Protein AF-A0A916M912-F1 (afdb_monomer)

Foldseek 3Di:
DDDDDDPPPPPVVVVVVVVVVVCVVVVPDVNVVVVVVVVVVVVLVVDDDQDDLQEAEADQDPVVCVPVHDPPDFLLLVLLLLLLLLVLAFLAAEDPDFAQDFDADPVLVVLLVVLVVLCVVPPHAPCVVVPPDSAHHQLVVPDDPSSVVRVVSRVVNVVRRSLLSNLVSLLVSLRYEYEWAFAFDDAPDDAPDDDDPLQVQQFADAPEAPADATETHYTPGDHDPSNSVSHNHYAYPDFDADPVRHGFKDQQWYDYDPTIGGHSVNQLVLSLVVHGSHQWYDHAQAFIDRNPDTAGAHNNNIGGDRDDDDDPNHDSYHYHHSVCSSVCVDPSNSSHSHHYD

Solvent-accessible surface area (backbone atoms only — not comparable to full-atom values): 18715 Å² total; per-residue (Å²): 142,81,85,78,83,78,76,72,77,70,58,57,59,53,52,52,48,50,52,51,49,49,51,52,53,40,64,76,32,71,65,45,54,49,50,48,51,51,50,47,54,50,51,46,73,70,50,88,71,84,65,63,87,48,41,37,36,54,37,93,38,70,69,24,40,74,73,77,41,75,82,84,69,60,42,52,64,54,19,55,46,46,44,53,40,40,75,32,42,35,42,20,40,39,46,86,64,77,46,57,64,83,69,78,44,80,62,36,61,54,44,46,52,50,30,54,53,48,17,70,74,74,47,71,57,64,75,87,66,53,80,91,44,85,61,43,32,72,38,93,82,40,75,68,73,65,24,58,46,29,58,53,50,41,52,49,37,57,69,39,38,21,54,61,47,26,20,52,30,28,48,74,49,59,36,30,31,38,31,28,32,60,37,78,37,79,56,91,72,78,75,95,63,84,78,53,68,56,49,58,72,35,43,34,54,75,78,49,57,92,27,69,38,43,43,24,48,48,78,69,36,53,54,34,62,70,47,35,68,30,35,57,42,48,12,37,68,64,81,61,55,46,98,87,64,48,71,54,44,39,52,46,34,37,23,53,81,96,42,35,38,35,13,34,66,53,52,45,55,33,42,60,72,76,41,54,44,86,52,34,43,32,30,22,30,50,30,44,29,55,76,88,49,76,41,68,28,42,51,50,25,24,32,75,57,82,76,72,64,67,54,97,89,35,68,56,49,55,72,45,46,42,48,37,51,69,71,55,74,42,67,54,71,79,40,41,68,11,41,36,63

Structure (mmCIF, N/CA/C/O backbone):
data_AF-A0A916M912-F1
#
_entry.id   AF-A0A916M912-F1
#
loop_
_atom_site.group_PDB
_atom_site.id
_atom_site.type_symbol
_atom_site.label_atom_id
_atom_site.label_alt_id
_atom_site.label_comp_id
_atom_site.label_asym_id
_atom_site.label_entity_id
_atom_site.label_seq_id
_atom_site.pdbx_PDB_ins_code
_atom_site.Cartn_x
_atom_site.Cartn_y
_atom_site.Cartn_z
_atom_site.occupancy
_atom_site.B_iso_or_equiv
_atom_site.auth_seq_id
_atom_site.auth_comp_id
_atom_site.auth_asym_id
_atom_site.auth_atom_id
_atom_site.pdbx_PDB_model_num
ATOM 1 N N . MET A 1 1 ? 48.844 4.946 -71.763 1.00 42.75 1 MET A N 1
ATOM 2 C CA . MET A 1 1 ? 48.472 4.522 -70.396 1.00 42.75 1 MET A CA 1
ATOM 3 C C . MET A 1 1 ? 48.537 5.740 -69.474 1.00 42.75 1 MET A C 1
ATOM 5 O O . MET A 1 1 ? 49.621 6.159 -69.100 1.00 42.75 1 MET A O 1
ATOM 9 N N . LYS A 1 2 ? 47.397 6.385 -69.197 1.00 40.84 2 LYS A N 1
ATOM 10 C CA . LYS A 1 2 ? 47.259 7.461 -68.199 1.00 40.84 2 LYS A CA 1
ATOM 11 C C . LYS A 1 2 ? 46.018 7.125 -67.375 1.00 40.84 2 LYS A C 1
ATOM 13 O O . LYS A 1 2 ? 44.906 7.273 -67.868 1.00 40.84 2 LYS A O 1
ATOM 18 N N . MET A 1 3 ? 46.221 6.586 -66.173 1.00 44.47 3 MET A N 1
ATOM 19 C CA . MET A 1 3 ? 45.141 6.364 -65.211 1.00 44.47 3 MET A CA 1
ATOM 20 C C . MET A 1 3 ? 44.676 7.717 -64.667 1.00 44.47 3 MET A C 1
ATOM 22 O O . MET A 1 3 ? 45.482 8.479 -64.129 1.00 44.47 3 MET A O 1
ATOM 26 N N . GLY A 1 4 ? 43.386 8.014 -64.810 1.00 49.88 4 GLY A N 1
ATOM 27 C CA . GLY A 1 4 ? 42.745 9.130 -64.124 1.00 49.88 4 GLY A CA 1
ATOM 28 C C . GLY A 1 4 ? 42.677 8.845 -62.626 1.00 49.88 4 GLY A C 1
ATOM 29 O O . GLY A 1 4 ? 42.155 7.814 -62.213 1.00 49.88 4 GLY A O 1
ATOM 30 N N . LYS A 1 5 ? 43.216 9.754 -61.809 1.00 56.53 5 LYS A N 1
ATOM 31 C CA . LYS A 1 5 ? 43.001 9.741 -60.360 1.00 56.53 5 LYS A CA 1
ATOM 32 C C . LYS A 1 5 ? 41.556 10.161 -60.101 1.00 56.53 5 LYS A C 1
ATOM 34 O O . LYS A 1 5 ? 41.195 11.318 -60.295 1.00 56.53 5 LYS A O 1
ATOM 39 N N . THR A 1 6 ? 40.730 9.206 -59.703 1.00 54.94 6 THR A N 1
ATOM 40 C CA . THR A 1 6 ? 39.342 9.411 -59.292 1.00 54.94 6 THR A CA 1
ATOM 41 C C . THR A 1 6 ? 39.284 10.305 -58.051 1.00 54.94 6 THR A C 1
ATOM 43 O O . THR A 1 6 ? 39.704 9.910 -56.967 1.00 54.94 6 THR A O 1
ATOM 46 N N . ASN A 1 7 ? 38.716 11.505 -58.201 1.00 54.53 7 ASN A N 1
ATOM 47 C CA . ASN A 1 7 ? 38.398 12.470 -57.135 1.00 54.53 7 ASN A CA 1
ATOM 48 C C . ASN A 1 7 ? 37.236 12.018 -56.214 1.00 54.53 7 ASN A C 1
ATOM 50 O O . ASN A 1 7 ? 36.602 12.841 -55.560 1.00 54.53 7 ASN A O 1
ATOM 54 N N . PHE A 1 8 ? 36.959 10.715 -56.140 1.00 52.06 8 PHE A N 1
ATOM 55 C CA . PHE A 1 8 ? 35.773 10.141 -55.490 1.00 52.06 8 PHE A CA 1
ATOM 56 C C . PHE A 1 8 ? 35.777 10.281 -53.953 1.00 52.06 8 PHE A C 1
ATOM 58 O O . PHE A 1 8 ? 34.760 10.112 -53.303 1.00 52.06 8 PHE A O 1
ATOM 65 N N . LEU A 1 9 ? 36.919 10.625 -53.350 1.00 55.84 9 LEU A N 1
ATOM 66 C CA . LEU A 1 9 ? 37.105 10.613 -51.893 1.00 55.84 9 LEU A CA 1
ATOM 67 C C . LEU A 1 9 ? 36.962 11.980 -51.203 1.00 55.84 9 LEU A C 1
ATOM 69 O O . LEU A 1 9 ? 37.228 12.064 -50.010 1.00 55.84 9 LEU A O 1
ATOM 73 N N . LYS A 1 10 ? 36.575 13.063 -51.896 1.00 59.69 10 LYS A N 1
ATOM 74 C CA . LYS A 1 10 ? 36.535 14.408 -51.274 1.00 59.69 10 LYS A CA 1
ATOM 75 C C . LYS A 1 10 ? 35.143 14.970 -50.970 1.00 59.69 10 LYS A C 1
ATOM 77 O O . LYS A 1 10 ? 35.065 15.822 -50.092 1.00 59.69 10 LYS A O 1
ATOM 82 N N . ALA A 1 11 ? 34.082 14.504 -51.631 1.00 60.75 11 ALA A N 1
ATOM 83 C CA . ALA A 1 11 ? 32.715 15.003 -51.416 1.00 60.75 11 ALA A CA 1
ATOM 84 C C . ALA A 1 11 ? 31.850 14.039 -50.580 1.00 60.75 11 ALA A C 1
ATOM 86 O O . ALA A 1 11 ? 31.113 14.477 -49.699 1.00 60.75 11 ALA A O 1
ATOM 87 N N . ASP A 1 12 ? 32.008 12.730 -50.784 1.00 73.31 12 ASP A N 1
ATOM 88 C CA . ASP A 1 12 ? 31.129 11.715 -50.188 1.00 73.31 12 ASP A CA 1
ATOM 89 C C . ASP A 1 12 ? 31.322 11.569 -48.673 1.00 73.31 12 ASP A C 1
ATOM 91 O O . ASP A 1 12 ? 30.352 11.408 -47.935 1.00 73.31 12 ASP A O 1
ATOM 95 N N . TRP A 1 13 ? 32.559 11.703 -48.178 1.00 83.94 13 TRP A N 1
ATOM 96 C CA . TRP A 1 13 ? 32.834 11.666 -46.736 1.00 83.94 13 TRP A CA 1
ATOM 97 C C . TRP A 1 13 ? 32.231 12.871 -46.005 1.00 83.94 13 TRP A C 1
ATOM 99 O O . TRP A 1 13 ? 31.805 12.732 -44.865 1.00 83.94 13 TRP A O 1
ATOM 109 N N . PHE A 1 14 ? 32.162 14.039 -46.656 1.00 83.25 14 PHE A N 1
ATOM 110 C CA . PHE A 1 14 ? 31.567 15.245 -46.082 1.00 83.25 14 PHE A CA 1
ATOM 111 C C . PHE A 1 14 ? 30.048 15.107 -45.995 1.00 83.25 14 PHE A C 1
ATOM 113 O O . PHE A 1 14 ? 29.472 15.413 -44.958 1.00 83.25 14 PHE A O 1
ATOM 120 N N . ILE A 1 15 ? 29.402 14.571 -47.037 1.00 84.94 15 ILE A N 1
ATOM 121 C CA . ILE A 1 15 ? 27.966 14.256 -47.002 1.00 84.94 15 ILE A CA 1
ATOM 122 C C . ILE A 1 15 ? 27.688 13.204 -45.924 1.00 84.94 15 ILE A C 1
ATOM 124 O O . ILE A 1 15 ? 26.789 13.394 -45.110 1.00 84.94 15 ILE A O 1
ATOM 128 N N . GLY A 1 16 ? 28.491 12.137 -45.859 1.00 85.31 16 GLY A N 1
ATOM 129 C CA . GLY A 1 16 ? 28.374 11.122 -44.813 1.00 85.31 16 GLY A CA 1
ATOM 130 C C . GLY A 1 16 ? 28.547 11.708 -43.410 1.00 85.31 16 GLY A C 1
ATOM 131 O O . GLY A 1 16 ? 27.764 11.393 -42.516 1.00 85.31 16 GLY A O 1
ATOM 132 N N . LEU A 1 17 ? 29.512 12.613 -43.221 1.00 88.56 17 LEU A N 1
ATOM 133 C CA . LEU A 1 17 ? 29.759 13.304 -41.956 1.00 88.56 17 LEU A CA 1
ATOM 134 C C . LEU A 1 17 ? 28.605 14.246 -41.587 1.00 88.56 17 LEU A C 1
ATOM 136 O O . LEU A 1 17 ? 28.167 14.230 -40.445 1.00 88.56 17 LEU A O 1
ATOM 140 N N . VAL A 1 18 ? 28.068 15.010 -42.540 1.00 89.19 18 VAL A N 1
ATOM 141 C CA . VAL A 1 18 ? 26.915 15.902 -42.330 1.00 89.19 18 VAL A CA 1
ATOM 142 C C . VAL A 1 18 ? 25.657 15.107 -41.995 1.00 89.19 18 VAL A C 1
ATOM 144 O O . VAL A 1 18 ? 24.945 15.481 -41.068 1.00 89.19 18 VAL A O 1
ATOM 147 N N . VAL A 1 19 ? 25.389 13.996 -42.687 1.00 87.00 19 VAL A N 1
ATOM 148 C CA . VAL A 1 19 ? 24.266 13.103 -42.362 1.00 87.00 19 VAL A CA 1
ATOM 149 C C . VAL A 1 19 ? 24.465 12.484 -40.981 1.00 87.00 19 VAL A C 1
ATOM 151 O O . VAL A 1 19 ? 23.543 12.510 -40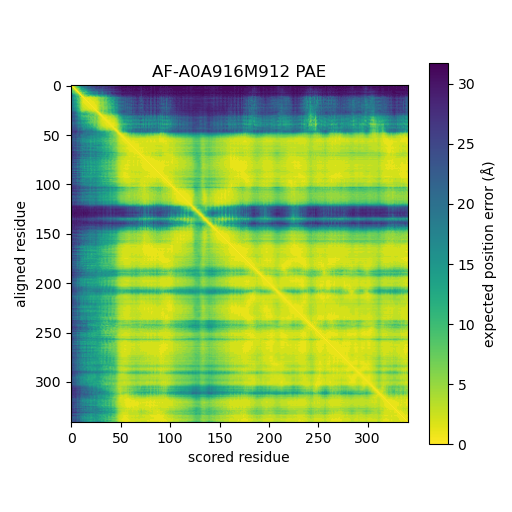.174 1.00 87.00 19 VAL A O 1
ATOM 154 N N . SER A 1 20 ? 25.673 12.013 -40.665 1.00 84.81 20 SER A N 1
ATOM 155 C CA . SER A 1 20 ? 25.984 11.429 -39.354 1.00 84.81 20 SER A CA 1
ATOM 156 C C . SER A 1 20 ? 25.831 12.453 -38.229 1.00 84.81 20 SER A C 1
ATOM 158 O O . SER A 1 20 ? 25.203 12.152 -37.222 1.00 84.81 20 SER A O 1
ATOM 160 N N . LEU A 1 21 ? 26.320 13.686 -38.412 1.00 84.38 21 LEU A N 1
ATOM 161 C CA . LEU A 1 21 ? 26.115 14.782 -37.462 1.00 84.38 21 LEU A CA 1
ATOM 162 C C . LEU A 1 21 ? 24.645 15.179 -37.357 1.00 84.38 21 LEU A C 1
ATOM 164 O O . LEU A 1 21 ? 24.183 15.454 -36.261 1.00 84.38 21 LEU A O 1
ATOM 168 N N . SER A 1 22 ? 23.901 15.190 -38.461 1.00 79.50 22 SER A N 1
ATOM 169 C CA . SER A 1 22 ? 22.475 15.534 -38.453 1.00 79.50 22 SER A CA 1
ATOM 170 C C . SER A 1 22 ? 21.658 14.483 -37.710 1.00 79.50 22 SER A C 1
ATOM 172 O O . SER A 1 22 ? 20.797 14.841 -36.917 1.00 79.50 22 SER A O 1
ATOM 174 N N . VAL A 1 23 ? 21.961 13.196 -37.903 1.00 80.69 23 VAL A N 1
ATOM 175 C CA . VAL A 1 23 ? 21.364 12.091 -37.138 1.00 80.69 23 VAL A CA 1
ATOM 176 C C . VAL A 1 23 ? 21.785 12.154 -35.672 1.00 80.69 23 VAL A C 1
ATOM 178 O O . VAL A 1 23 ? 20.949 11.946 -34.805 1.00 80.69 23 VAL A O 1
ATOM 181 N N . LEU A 1 24 ? 23.039 12.494 -35.369 1.00 79.00 24 LEU A N 1
ATOM 182 C CA . LEU A 1 24 ? 23.531 12.615 -33.994 1.00 79.00 24 LEU A CA 1
ATOM 183 C C . LEU A 1 24 ? 22.916 13.817 -33.257 1.00 79.00 24 LEU A C 1
ATOM 185 O O . LEU A 1 24 ? 22.570 13.710 -32.085 1.00 79.00 24 LEU A O 1
ATOM 189 N N . VAL A 1 25 ? 22.728 14.946 -33.942 1.00 75.69 25 VAL A N 1
ATOM 190 C CA . VAL A 1 25 ? 22.047 16.135 -33.405 1.00 75.69 25 VAL A CA 1
ATOM 191 C C . VAL A 1 25 ? 20.547 15.881 -33.266 1.00 75.69 25 VAL A C 1
ATOM 193 O O . VAL A 1 25 ? 19.974 16.201 -32.231 1.00 75.69 25 VAL A O 1
ATOM 196 N N . ALA A 1 26 ? 19.910 15.264 -34.264 1.00 70.06 26 ALA A N 1
ATOM 197 C CA . ALA A 1 26 ? 18.497 14.903 -34.193 1.00 70.06 26 ALA A CA 1
ATOM 198 C C . ALA A 1 26 ? 18.232 13.826 -33.132 1.00 70.06 26 ALA A C 1
ATOM 200 O O . ALA A 1 26 ? 17.194 13.868 -32.482 1.00 70.06 26 ALA A O 1
ATOM 201 N N . GLY A 1 27 ? 19.157 12.876 -32.956 1.00 63.47 27 GLY A N 1
ATOM 202 C CA . GLY A 1 27 ? 19.058 11.769 -32.001 1.00 63.47 27 GLY A CA 1
ATOM 203 C C . GLY A 1 27 ? 19.225 12.205 -30.554 1.00 63.47 27 GLY A C 1
ATOM 204 O O . GLY A 1 27 ? 18.656 11.582 -29.667 1.00 63.47 27 GLY A O 1
ATOM 205 N N . ASN A 1 28 ? 19.921 13.319 -30.327 1.00 62.75 28 ASN A N 1
ATOM 206 C CA . ASN A 1 28 ? 19.964 13.998 -29.032 1.00 62.75 28 ASN A CA 1
ATOM 207 C C . ASN A 1 28 ? 18.833 15.032 -28.853 1.00 62.75 28 ASN A C 1
ATOM 209 O O . ASN A 1 28 ? 18.830 15.754 -27.860 1.00 62.75 28 ASN A O 1
ATOM 213 N N . GLY A 1 29 ? 17.906 15.149 -29.810 1.00 66.62 29 GLY A N 1
ATOM 214 C CA . GLY A 1 29 ? 16.813 16.119 -29.783 1.00 66.62 29 GLY A CA 1
ATOM 215 C C . GLY A 1 29 ? 15.436 15.484 -29.581 1.00 66.62 29 GLY A C 1
ATOM 216 O O . GLY A 1 29 ? 15.213 14.304 -29.856 1.00 66.62 29 GLY A O 1
ATOM 217 N N . ASP A 1 30 ? 14.466 16.308 -29.184 1.00 68.81 30 ASP A N 1
ATOM 218 C CA . ASP A 1 30 ? 13.096 15.875 -28.868 1.00 68.81 30 ASP A CA 1
ATOM 219 C C . ASP A 1 30 ? 12.346 15.238 -30.050 1.00 68.81 30 ASP A C 1
ATOM 221 O O . ASP A 1 30 ? 11.360 14.529 -29.850 1.00 68.81 30 ASP A O 1
ATOM 225 N N . LEU A 1 31 ? 12.781 15.484 -31.293 1.00 69.88 31 LEU A N 1
ATOM 226 C CA . LEU A 1 31 ? 12.116 14.979 -32.498 1.00 69.88 31 LEU A CA 1
ATOM 227 C C . LEU A 1 31 ? 12.217 13.458 -32.628 1.00 69.88 31 LEU A C 1
ATOM 229 O O . LEU A 1 31 ? 11.199 12.812 -32.879 1.00 69.88 31 LEU A O 1
ATOM 233 N N . LEU A 1 32 ? 13.411 12.880 -32.452 1.00 71.81 32 LEU A N 1
ATOM 234 C CA . LEU A 1 32 ? 13.585 11.427 -32.538 1.00 71.81 32 LEU A CA 1
ATOM 235 C C . LEU A 1 32 ? 12.918 10.726 -31.357 1.00 71.81 32 LEU A C 1
ATOM 237 O O . LEU A 1 32 ? 12.182 9.770 -31.579 1.00 71.81 32 LEU A O 1
ATOM 241 N N . GLN A 1 33 ? 13.048 11.273 -30.146 1.00 70.19 33 GLN A N 1
ATOM 242 C CA . GLN A 1 33 ? 12.323 10.766 -28.979 1.00 70.19 33 GLN A CA 1
ATOM 243 C C . GLN A 1 33 ? 10.798 10.850 -29.162 1.00 70.19 33 GLN A C 1
ATOM 245 O O . GLN A 1 33 ? 10.071 9.950 -28.765 1.00 70.19 33 GLN A O 1
ATOM 250 N N . SER A 1 34 ? 10.279 11.908 -29.793 1.00 73.75 34 SER A N 1
ATOM 251 C CA . SER A 1 34 ? 8.845 12.043 -30.094 1.00 73.75 34 SER A CA 1
ATOM 252 C C . SER A 1 34 ? 8.365 11.015 -31.119 1.00 73.75 34 SER A C 1
ATOM 254 O O . SER A 1 34 ? 7.282 10.446 -30.967 1.00 73.75 34 SER A O 1
ATOM 256 N N . LEU A 1 35 ? 9.169 10.738 -32.150 1.00 78.06 35 LEU A N 1
ATOM 257 C CA . LEU A 1 35 ? 8.880 9.677 -33.116 1.00 78.06 35 LEU A CA 1
ATOM 258 C C . LEU A 1 35 ? 8.944 8.290 -32.470 1.00 78.06 35 LEU A C 1
ATOM 260 O O . LEU A 1 35 ? 8.077 7.469 -32.751 1.00 78.06 35 LEU A O 1
ATOM 264 N N . GLU A 1 36 ? 9.911 8.049 -31.585 1.00 78.38 36 GLU A N 1
ATOM 265 C CA . GLU A 1 36 ? 10.022 6.818 -30.800 1.00 78.38 36 GLU A CA 1
ATOM 266 C C . GLU A 1 36 ? 8.819 6.634 -29.873 1.00 78.38 36 GLU A C 1
ATOM 268 O O . GLU A 1 36 ? 8.192 5.582 -29.921 1.00 78.38 36 GLU A O 1
ATOM 273 N N . ARG A 1 37 ? 8.411 7.666 -29.119 1.00 78.38 37 ARG A N 1
ATOM 274 C CA . ARG A 1 37 ? 7.193 7.631 -28.288 1.00 78.38 37 ARG A CA 1
ATOM 275 C C . ARG A 1 37 ? 5.953 7.318 -29.120 1.00 78.38 37 ARG A C 1
ATOM 277 O O . ARG A 1 37 ? 5.175 6.449 -28.750 1.00 78.38 37 ARG A O 1
ATOM 284 N N . LYS A 1 38 ? 5.791 7.951 -30.288 1.00 77.69 38 LYS A N 1
ATOM 285 C CA . LYS A 1 38 ? 4.685 7.629 -31.208 1.00 77.69 38 LYS A CA 1
ATOM 286 C C . LYS A 1 38 ? 4.760 6.199 -31.732 1.00 77.69 38 LYS A C 1
ATOM 288 O O . LYS A 1 38 ? 3.729 5.544 -31.832 1.00 77.69 38 LYS A O 1
ATOM 293 N N . ALA A 1 39 ? 5.947 5.718 -32.091 1.00 76.25 39 ALA A N 1
ATOM 294 C CA . ALA A 1 39 ? 6.142 4.349 -32.552 1.00 76.25 39 ALA A CA 1
ATOM 295 C C . ALA A 1 39 ? 5.867 3.333 -31.432 1.00 76.25 39 ALA A C 1
ATOM 297 O O . ALA A 1 39 ? 5.253 2.303 -31.698 1.00 76.25 39 ALA A O 1
ATOM 298 N N . TYR A 1 40 ? 6.254 3.645 -30.194 1.00 74.62 40 TYR A N 1
ATOM 299 C CA . TYR A 1 40 ? 5.935 2.874 -28.998 1.00 74.62 40 TYR A CA 1
ATOM 300 C C . TYR A 1 40 ? 4.427 2.840 -28.755 1.00 74.62 40 TYR A C 1
ATOM 302 O O . TYR A 1 40 ? 3.864 1.757 -28.665 1.00 74.62 40 TYR A O 1
ATOM 310 N N . ASP A 1 41 ? 3.754 3.993 -28.745 1.00 73.75 41 ASP A N 1
ATOM 311 C CA . ASP A 1 41 ? 2.306 4.085 -28.528 1.00 73.75 41 ASP A CA 1
ATOM 312 C C . ASP A 1 41 ? 1.532 3.328 -29.625 1.00 73.75 41 ASP A C 1
ATOM 314 O O . ASP A 1 41 ? 0.592 2.588 -29.335 1.00 73.75 41 ASP A O 1
ATOM 318 N N . LEU A 1 42 ? 1.973 3.434 -30.885 1.00 76.12 42 LEU A N 1
ATOM 319 C CA . LEU A 1 42 ? 1.442 2.645 -31.998 1.00 76.12 42 LEU A CA 1
ATOM 320 C C . LEU A 1 42 ? 1.711 1.146 -31.816 1.00 76.12 42 LEU A C 1
ATOM 322 O O . LEU A 1 42 ? 0.813 0.337 -32.025 1.00 76.12 42 LEU A O 1
ATOM 326 N N . GLY A 1 43 ? 2.927 0.760 -31.429 1.00 72.62 43 GLY A N 1
ATOM 327 C CA . GLY A 1 43 ? 3.319 -0.635 -31.228 1.00 72.62 43 GLY A CA 1
ATOM 328 C C . GLY A 1 43 ? 2.590 -1.297 -30.058 1.00 72.62 43 GLY A C 1
ATOM 329 O O . GLY A 1 43 ? 2.113 -2.425 -30.186 1.00 72.62 43 GLY A O 1
ATOM 330 N N . VAL A 1 44 ? 2.439 -0.587 -28.941 1.00 71.25 44 VAL A N 1
ATOM 331 C CA . VAL A 1 44 ? 1.642 -1.020 -27.789 1.00 71.25 44 VAL A CA 1
ATOM 332 C C . VAL A 1 44 ? 0.170 -1.089 -28.169 1.00 71.25 44 VAL A C 1
ATOM 334 O O . VAL A 1 44 ? -0.454 -2.111 -27.910 1.00 71.25 44 VAL A O 1
ATOM 337 N N . GLY A 1 45 ? -0.364 -0.081 -28.865 1.00 61.00 45 GLY A N 1
ATOM 338 C CA . GLY A 1 45 ? -1.743 -0.095 -29.359 1.00 61.00 45 GLY A CA 1
ATOM 339 C C . GLY A 1 45 ? -2.032 -1.208 -30.376 1.00 61.00 45 GLY A C 1
ATOM 340 O O . GLY A 1 45 ? -3.169 -1.657 -30.485 1.00 61.00 45 GLY A O 1
ATOM 341 N N . MET A 1 46 ? -1.012 -1.681 -31.101 1.00 63.00 46 MET A N 1
ATOM 342 C CA . MET A 1 46 ? -1.095 -2.832 -32.011 1.00 63.00 46 MET A CA 1
ATOM 343 C C . MET A 1 46 ? -0.867 -4.181 -31.317 1.00 63.00 46 MET A C 1
ATOM 345 O O . MET A 1 46 ? -1.125 -5.229 -31.911 1.00 63.00 46 MET A O 1
ATOM 349 N N . THR A 1 47 ? -0.380 -4.182 -30.077 1.00 63.59 47 THR A N 1
ATOM 350 C CA . THR A 1 47 ? -0.172 -5.402 -29.301 1.00 63.59 47 THR A CA 1
ATOM 351 C C . THR A 1 47 ? -1.431 -5.687 -28.494 1.00 63.59 47 THR A C 1
ATOM 353 O O . THR A 1 47 ? -1.862 -4.861 -27.702 1.00 63.59 47 THR A O 1
ATOM 356 N N . ASP A 1 48 ? -2.004 -6.881 -28.635 1.00 66.00 48 ASP A N 1
ATOM 357 C CA . ASP A 1 48 ? -3.125 -7.303 -27.796 1.00 66.00 48 ASP A CA 1
ATOM 358 C C . ASP A 1 48 ? -2.618 -8.244 -26.696 1.00 66.00 48 ASP A C 1
ATOM 360 O O . ASP A 1 48 ? -2.324 -9.416 -26.943 1.00 66.00 48 ASP A O 1
ATOM 364 N N . ARG A 1 49 ? -2.459 -7.732 -25.469 1.00 74.50 49 ARG A N 1
ATOM 365 C CA . ARG A 1 49 ? -2.227 -8.581 -24.290 1.00 74.50 49 ARG A CA 1
ATOM 366 C C . ARG A 1 49 ? -3.519 -8.712 -23.512 1.00 74.50 49 ARG A C 1
ATOM 368 O O . ARG A 1 49 ? -4.158 -7.718 -23.181 1.00 74.50 49 ARG A O 1
ATOM 375 N N . MET A 1 50 ? -3.875 -9.948 -23.182 1.00 79.31 50 MET A N 1
ATOM 376 C CA . MET A 1 50 ? -5.023 -10.199 -22.327 1.00 79.31 50 MET A CA 1
ATOM 377 C C . MET A 1 50 ? -4.703 -9.722 -20.900 1.00 79.31 50 MET A C 1
ATOM 379 O O . MET A 1 50 ? -3.716 -10.195 -20.327 1.00 79.31 50 MET A O 1
ATOM 383 N N . PRO A 1 51 ? -5.489 -8.789 -20.333 1.00 86.56 51 PRO A N 1
ATOM 384 C CA . PRO A 1 51 ? -5.310 -8.367 -18.951 1.00 86.56 51 PRO A CA 1
ATOM 385 C C . PRO A 1 51 ? -5.529 -9.553 -18.008 1.00 86.56 51 PRO A C 1
ATOM 387 O O . PRO A 1 51 ? -6.334 -10.446 -18.275 1.00 86.56 51 PRO A O 1
ATOM 390 N N . SER A 1 52 ? -4.778 -9.571 -16.908 1.00 88.31 52 SER A N 1
ATOM 391 C CA . SER A 1 52 ? -4.883 -10.623 -15.897 1.00 88.31 52 SER A CA 1
ATOM 392 C C . SER A 1 52 ? -6.236 -10.554 -15.189 1.00 88.31 52 SER A C 1
ATOM 394 O O . SER A 1 52 ? -6.613 -9.508 -14.664 1.00 88.31 52 SER A O 1
ATOM 396 N N . ASP A 1 53 ? -6.926 -11.687 -15.090 1.00 91.19 53 ASP A N 1
ATOM 397 C CA . ASP A 1 53 ? -8.170 -11.835 -14.326 1.00 91.19 53 ASP A CA 1
ATOM 398 C C . ASP A 1 53 ? -7.950 -11.797 -12.802 1.00 91.19 53 ASP A C 1
ATOM 400 O O . ASP A 1 53 ? -8.906 -11.664 -12.031 1.00 91.19 53 ASP A O 1
ATOM 404 N N . LYS A 1 54 ? -6.685 -11.858 -12.366 1.00 94.75 54 LYS A N 1
ATOM 405 C CA . LYS A 1 54 ? -6.257 -11.802 -10.962 1.00 94.75 54 LYS A CA 1
ATOM 406 C C . LYS A 1 54 ? -6.164 -10.390 -10.393 1.00 94.75 54 LYS A C 1
ATOM 408 O O . LYS A 1 54 ? -5.803 -10.259 -9.229 1.00 94.75 54 LYS A O 1
ATOM 413 N N . VAL A 1 55 ? -6.436 -9.351 -11.178 1.00 96.38 55 VAL A N 1
ATOM 414 C CA . VAL A 1 55 ? -6.413 -7.957 -10.712 1.00 96.38 55 VAL A CA 1
ATOM 415 C C . VAL A 1 55 ? -7.839 -7.420 -10.653 1.00 96.38 55 VAL A C 1
ATOM 417 O O . VAL A 1 55 ? -8.621 -7.600 -11.588 1.00 96.38 55 VAL A O 1
ATOM 420 N N . ALA A 1 56 ? -8.178 -6.772 -9.545 1.00 97.19 56 ALA A N 1
ATOM 421 C CA . ALA A 1 56 ? -9.409 -6.012 -9.380 1.00 97.19 56 ALA A CA 1
ATOM 422 C C . ALA A 1 56 ? -9.082 -4.638 -8.791 1.00 97.19 56 ALA A C 1
ATOM 424 O O . ALA A 1 56 ? -8.163 -4.513 -7.987 1.00 97.19 56 ALA A O 1
ATOM 425 N N . VAL A 1 57 ? -9.841 -3.626 -9.190 1.00 97.62 57 VAL A N 1
ATOM 426 C CA . VAL A 1 57 ? -9.686 -2.244 -8.737 1.00 97.62 57 VAL A CA 1
ATOM 427 C C . VAL A 1 57 ? -10.959 -1.820 -8.025 1.00 97.62 57 VAL A C 1
ATOM 429 O O . VAL A 1 57 ? -12.061 -2.001 -8.549 1.00 97.62 57 VAL A O 1
ATOM 432 N N . ILE A 1 58 ? -10.810 -1.235 -6.844 1.00 98.19 58 ILE A N 1
ATOM 433 C CA . ILE A 1 58 ? -11.897 -0.605 -6.109 1.00 98.19 58 ILE A CA 1
ATOM 434 C C . ILE A 1 58 ? -11.720 0.905 -6.220 1.00 98.19 58 ILE A C 1
ATOM 436 O O . ILE A 1 58 ? -10.868 1.517 -5.581 1.00 98.19 58 ILE A O 1
ATOM 440 N N . ALA A 1 59 ? -12.539 1.524 -7.063 1.00 97.38 59 ALA A N 1
ATOM 441 C CA . ALA A 1 59 ? -12.399 2.932 -7.385 1.00 97.38 59 ALA A CA 1
ATOM 442 C C . ALA A 1 59 ? -12.998 3.830 -6.294 1.00 97.38 59 ALA A C 1
ATOM 444 O O . ALA A 1 59 ? -14.158 3.677 -5.899 1.00 97.38 59 ALA A O 1
ATOM 445 N N . ILE A 1 60 ? -12.236 4.848 -5.888 1.00 97.25 60 ILE A N 1
ATOM 446 C CA . ILE A 1 60 ? -12.778 6.043 -5.230 1.00 97.25 60 ILE A CA 1
ATOM 447 C C . ILE A 1 60 ? -13.396 6.909 -6.332 1.00 97.25 60 ILE A C 1
ATOM 449 O O . ILE A 1 60 ? -12.762 7.799 -6.895 1.00 97.25 60 ILE A O 1
ATOM 453 N N . ASP A 1 61 ? -14.627 6.574 -6.697 1.00 96.50 61 ASP A N 1
ATOM 454 C CA . ASP A 1 61 ? -15.350 7.190 -7.801 1.00 96.50 61 ASP A CA 1
ATOM 455 C C . ASP A 1 61 ? -16.372 8.233 -7.328 1.00 96.50 61 ASP A C 1
ATOM 457 O O . ASP A 1 61 ? -16.615 8.438 -6.133 1.00 96.50 61 ASP A O 1
ATOM 461 N N . LYS A 1 62 ? -17.002 8.906 -8.297 1.00 97.31 62 LYS A N 1
ATOM 462 C CA . LYS A 1 62 ? -18.044 9.899 -8.024 1.00 97.31 62 LYS A CA 1
ATOM 463 C C . LYS A 1 62 ? -19.192 9.309 -7.202 1.00 97.31 62 LYS A C 1
ATOM 465 O O . LYS A 1 62 ? -19.643 9.948 -6.260 1.00 97.31 62 LYS A O 1
ATOM 470 N N . GLN A 1 63 ? -19.631 8.094 -7.525 1.00 97.25 63 GLN A N 1
ATOM 471 C CA . GLN A 1 63 ? -20.691 7.412 -6.787 1.00 97.25 63 GLN A CA 1
ATOM 472 C C . GLN A 1 63 ? -20.318 7.230 -5.312 1.00 97.25 63 GLN A C 1
ATOM 474 O O . GLN A 1 63 ? -21.143 7.479 -4.434 1.00 97.25 63 GLN A O 1
ATOM 479 N N . SER A 1 64 ? -19.078 6.842 -5.026 1.00 98.00 64 SER A N 1
ATOM 480 C CA . SER A 1 64 ? -18.615 6.669 -3.655 1.00 98.00 64 SER A CA 1
ATOM 481 C C . SER A 1 64 ? -18.551 7.988 -2.901 1.00 98.00 64 SER A C 1
ATOM 483 O O . SER A 1 64 ? -19.007 8.057 -1.763 1.00 98.00 64 SER A O 1
ATOM 485 N N . ILE A 1 65 ? -18.050 9.048 -3.537 1.00 98.00 65 ILE A N 1
ATOM 486 C CA . ILE A 1 65 ? -18.012 10.389 -2.939 1.00 98.00 65 ILE A CA 1
ATOM 487 C C . ILE A 1 65 ? -19.431 10.906 -2.664 1.00 98.00 65 ILE A C 1
ATOM 489 O O . ILE A 1 65 ? -19.690 11.423 -1.579 1.00 98.00 65 ILE A O 1
ATOM 493 N N . ASP A 1 66 ? -20.358 10.727 -3.606 1.00 97.88 66 ASP A N 1
ATOM 494 C CA . ASP A 1 66 ? -21.734 11.216 -3.485 1.00 97.88 66 ASP A CA 1
ATOM 495 C C . ASP A 1 66 ? -22.513 10.482 -2.368 1.00 97.88 66 ASP A C 1
ATOM 497 O O . ASP A 1 66 ? -23.348 11.097 -1.707 1.00 97.88 66 ASP A O 1
ATOM 501 N N . ASN A 1 67 ? -22.230 9.194 -2.116 1.00 98.00 67 ASN A N 1
ATOM 502 C CA . ASN A 1 67 ? -22.955 8.387 -1.119 1.00 98.00 67 ASN A CA 1
ATOM 503 C C . ASN A 1 67 ? -22.273 8.290 0.260 1.00 98.00 67 ASN A C 1
ATOM 505 O O . ASN A 1 67 ? -22.960 8.114 1.265 1.00 98.00 67 ASN A O 1
ATOM 509 N N . ILE A 1 68 ? -20.939 8.355 0.333 1.00 97.38 68 ILE A N 1
ATOM 510 C CA . ILE A 1 68 ? -20.180 8.257 1.597 1.00 97.38 68 ILE A CA 1
ATOM 511 C C . ILE A 1 68 ? -19.881 9.648 2.158 1.00 97.38 68 ILE A C 1
ATOM 513 O O . ILE A 1 68 ? -19.866 9.842 3.372 1.00 97.38 68 ILE A O 1
ATOM 517 N N . GLY A 1 69 ? -19.646 10.616 1.273 1.00 96.50 69 GLY A N 1
ATOM 518 C CA . GLY A 1 69 ? -19.262 11.974 1.616 1.00 96.50 69 GLY A CA 1
ATOM 519 C C . GLY A 1 69 ? -17.869 12.342 1.111 1.00 96.50 69 GLY A C 1
ATOM 520 O O . GLY A 1 69 ? -17.223 11.628 0.338 1.00 96.50 69 GLY A O 1
ATOM 521 N N . ARG A 1 70 ? -17.397 13.508 1.556 1.00 95.31 70 ARG A N 1
ATOM 522 C CA . ARG A 1 70 ? -16.163 14.123 1.063 1.00 95.31 70 ARG A CA 1
ATOM 523 C C . ARG A 1 70 ? -14.925 13.304 1.439 1.00 95.31 70 ARG A C 1
ATOM 525 O O . ARG A 1 70 ? -14.721 12.970 2.600 1.00 95.31 70 ARG A O 1
ATOM 532 N N . TRP A 1 71 ? -14.077 13.050 0.446 1.00 94.31 71 TRP A N 1
ATOM 533 C CA . TRP A 1 71 ? -12.740 12.483 0.625 1.00 94.31 71 TRP A CA 1
ATOM 534 C C . TRP A 1 71 ? -11.775 13.513 1.264 1.00 94.31 71 TRP A C 1
ATOM 536 O O . TRP A 1 71 ? -11.864 14.696 0.913 1.00 94.31 71 TRP A O 1
ATOM 546 N N . PRO A 1 72 ? -10.831 13.118 2.145 1.00 94.56 72 PRO A N 1
ATOM 547 C CA . PRO A 1 72 ? -10.552 11.759 2.618 1.00 94.56 72 PRO A CA 1
ATOM 548 C C . PRO A 1 72 ? -11.551 11.255 3.662 1.00 94.56 72 PRO A C 1
ATOM 550 O O . PRO A 1 72 ? -11.953 11.987 4.562 1.00 94.56 72 PRO A O 1
ATOM 553 N N . TRP A 1 73 ? -11.937 9.983 3.546 1.00 95.31 73 TRP A N 1
ATOM 554 C CA . TRP A 1 73 ? -12.834 9.334 4.504 1.00 95.31 73 TRP A CA 1
ATOM 555 C C . TRP A 1 73 ? -12.115 8.921 5.794 1.00 95.31 73 TRP A C 1
ATOM 557 O O . TRP A 1 73 ? -10.883 8.888 5.870 1.00 95.31 73 TRP A O 1
ATOM 567 N N . SER A 1 74 ? -12.902 8.562 6.812 1.00 95.38 74 SER A N 1
ATOM 568 C CA . SER A 1 74 ? -12.370 8.023 8.063 1.00 95.38 74 SER A CA 1
ATOM 569 C C . SER A 1 74 ? -11.596 6.713 7.847 1.00 95.38 74 SER A C 1
ATOM 571 O O . SER A 1 74 ? -11.948 5.906 6.983 1.00 95.38 74 SER A O 1
ATOM 573 N N . ARG A 1 75 ? -10.569 6.470 8.668 1.00 96.06 75 ARG A N 1
ATOM 574 C CA . ARG A 1 75 ? -9.818 5.208 8.708 1.00 96.06 75 ARG A CA 1
ATOM 575 C C . ARG A 1 75 ? -10.700 4.023 9.104 1.00 96.06 75 ARG A C 1
ATOM 577 O O . ARG A 1 75 ? -10.424 2.916 8.662 1.00 96.06 75 ARG A O 1
ATOM 584 N N . GLU A 1 76 ? -11.807 4.256 9.813 1.00 95.00 76 GLU A N 1
ATOM 585 C CA . GLU A 1 76 ? -12.835 3.235 10.074 1.00 95.00 76 GLU A CA 1
ATOM 586 C C . GLU A 1 76 ? -13.421 2.684 8.764 1.00 95.00 76 GLU A C 1
ATOM 588 O O . GLU A 1 76 ? -13.535 1.476 8.583 1.00 95.00 76 GLU A O 1
ATOM 593 N N . ILE A 1 77 ? -13.728 3.566 7.803 1.00 96.75 77 ILE A N 1
ATOM 594 C CA . ILE A 1 77 ? -14.281 3.171 6.497 1.00 96.75 77 ILE A CA 1
ATOM 595 C C . ILE A 1 77 ? -13.258 2.342 5.707 1.00 96.75 77 ILE A C 1
ATOM 597 O O . ILE A 1 77 ? -13.624 1.397 5.007 1.00 96.75 77 ILE A O 1
ATOM 601 N N . GLN A 1 78 ? -11.970 2.672 5.831 1.00 97.62 78 GLN A N 1
ATOM 602 C CA . GLN A 1 78 ? -10.885 1.900 5.220 1.00 97.62 78 GLN A CA 1
ATOM 603 C C . GLN A 1 78 ? -10.718 0.536 5.909 1.00 97.62 78 GLN A C 1
ATOM 605 O O . GLN A 1 78 ? -10.544 -0.470 5.226 1.00 97.62 78 GLN A O 1
ATOM 610 N N . ALA A 1 79 ? -10.836 0.484 7.239 1.00 97.81 79 ALA A N 1
ATOM 611 C CA . ALA A 1 79 ? -10.731 -0.745 8.021 1.00 97.81 79 ALA A CA 1
ATOM 612 C C . ALA A 1 79 ? -11.853 -1.727 7.661 1.00 97.81 79 ALA A C 1
ATOM 614 O O . ALA A 1 79 ? -11.582 -2.893 7.385 1.00 97.81 79 ALA A O 1
ATOM 615 N N . GLU A 1 80 ? -13.090 -1.233 7.557 1.00 97.56 80 GLU A N 1
ATOM 616 C CA . GLU A 1 80 ? -14.253 -2.015 7.128 1.00 97.56 80 GLU A CA 1
ATOM 617 C C . GLU A 1 80 ? -14.033 -2.649 5.742 1.00 97.56 80 GLU A C 1
ATOM 619 O O . GLU A 1 80 ? -14.372 -3.813 5.518 1.00 97.56 80 GLU A O 1
ATOM 624 N N . MET A 1 81 ? -13.440 -1.900 4.805 1.00 98.19 81 MET A N 1
ATOM 625 C CA . MET A 1 81 ? -13.113 -2.418 3.474 1.00 98.19 81 MET A CA 1
ATOM 626 C C . MET A 1 81 ? -12.067 -3.534 3.547 1.00 98.19 81 MET A C 1
ATOM 628 O O . MET A 1 81 ? -12.259 -4.599 2.963 1.00 98.19 81 MET A O 1
ATOM 632 N N . VAL A 1 82 ? -10.979 -3.315 4.289 1.00 98.56 82 VAL A N 1
ATOM 633 C CA . VAL A 1 82 ? -9.909 -4.309 4.463 1.00 98.56 82 VAL A CA 1
ATOM 634 C C . VAL A 1 82 ? -10.460 -5.603 5.045 1.00 98.56 82 VAL A C 1
ATOM 636 O O . VAL A 1 82 ? -10.159 -6.676 4.532 1.00 98.56 82 VAL A O 1
ATOM 639 N N . GLU A 1 83 ? -11.302 -5.519 6.072 1.00 98.44 83 GLU A N 1
ATOM 640 C CA . GLU A 1 83 ? -11.910 -6.689 6.708 1.00 98.44 83 GLU A CA 1
ATOM 641 C C . GLU A 1 83 ? -12.796 -7.473 5.751 1.00 98.44 83 GLU A C 1
ATOM 643 O O . GLU A 1 83 ? -12.719 -8.700 5.700 1.00 98.44 83 GLU A O 1
ATOM 648 N N . LYS A 1 84 ? -13.605 -6.775 4.950 1.00 98.12 84 LYS A N 1
ATOM 649 C CA . LYS A 1 84 ? -14.453 -7.402 3.931 1.00 98.12 84 LYS A CA 1
ATOM 650 C C . LYS A 1 84 ? -13.623 -8.125 2.876 1.00 98.12 84 LYS A C 1
ATOM 652 O O . LYS A 1 84 ? -13.927 -9.268 2.538 1.00 98.12 84 LYS A O 1
ATOM 657 N N . LEU A 1 85 ? -12.548 -7.505 2.397 1.00 98.44 85 LEU A N 1
ATOM 658 C CA . LEU A 1 85 ? -11.641 -8.111 1.418 1.00 98.44 85 LEU A CA 1
ATOM 659 C C . LEU A 1 85 ? -10.834 -9.274 2.009 1.00 98.44 85 LEU A C 1
ATOM 661 O O . LEU A 1 85 ? -10.637 -10.293 1.343 1.00 98.44 85 LEU A O 1
ATOM 665 N N . ALA A 1 86 ? -10.413 -9.166 3.267 1.00 98.12 86 ALA A N 1
ATOM 666 C CA . ALA A 1 86 ? -9.744 -10.242 3.988 1.00 98.12 86 ALA A CA 1
ATOM 667 C C . ALA A 1 86 ? -10.687 -11.438 4.198 1.00 98.12 86 ALA A C 1
ATOM 669 O O . ALA A 1 86 ? -10.318 -12.574 3.896 1.00 98.12 86 ALA A O 1
ATOM 670 N N . ALA A 1 87 ? -11.935 -11.193 4.611 1.00 98.00 87 ALA A N 1
ATOM 671 C CA . ALA A 1 87 ? -12.972 -12.220 4.736 1.00 98.00 87 ALA A CA 1
ATOM 672 C C . ALA A 1 87 ? -13.288 -12.890 3.386 1.00 98.00 87 ALA A C 1
ATOM 674 O O . ALA A 1 87 ? -13.497 -14.104 3.319 1.00 98.00 87 ALA A O 1
ATOM 675 N N . ALA A 1 88 ? -13.243 -12.119 2.295 1.00 97.81 88 ALA A N 1
ATOM 676 C CA . ALA A 1 88 ? -13.366 -12.612 0.925 1.00 97.81 88 ALA A CA 1
ATOM 677 C C . ALA A 1 88 ? -12.152 -13.424 0.437 1.00 97.81 88 ALA A C 1
ATOM 679 O O . ALA A 1 88 ? -12.230 -14.072 -0.611 1.00 97.81 88 ALA A O 1
ATOM 680 N N . LYS A 1 89 ? -11.053 -13.433 1.205 1.00 98.00 89 LYS A N 1
ATOM 681 C CA . LYS A 1 89 ? -9.764 -14.052 0.870 1.00 98.00 89 LYS A CA 1
ATOM 682 C C . LYS A 1 89 ? -9.114 -13.422 -0.362 1.00 98.00 89 LYS A C 1
ATOM 684 O O . LYS A 1 89 ? -8.634 -14.134 -1.246 1.00 98.00 89 LYS A O 1
ATOM 689 N N . ALA A 1 90 ? -9.095 -12.091 -0.427 1.00 98.44 90 ALA A N 1
ATOM 690 C CA . ALA A 1 90 ? -8.214 -11.388 -1.353 1.00 98.44 90 ALA A CA 1
ATOM 691 C C . ALA A 1 90 ? -6.768 -11.871 -1.165 1.00 98.44 90 ALA A C 1
ATOM 693 O O . ALA A 1 90 ? -6.321 -12.115 -0.043 1.00 98.44 90 ALA A O 1
ATOM 694 N N . ARG A 1 91 ? -6.021 -12.040 -2.258 1.00 98.25 91 ARG A N 1
ATOM 695 C CA . ARG A 1 91 ? -4.632 -12.511 -2.192 1.00 98.25 91 ARG A CA 1
ATOM 696 C C . ARG A 1 91 ? -3.711 -11.418 -1.657 1.00 98.25 91 ARG A C 1
ATOM 698 O O . ARG A 1 91 ? -2.826 -11.709 -0.853 1.00 98.25 91 ARG A O 1
ATOM 705 N N . VAL A 1 92 ? -3.921 -10.187 -2.115 1.00 98.56 92 VAL A N 1
ATOM 706 C CA . VAL A 1 92 ? -3.200 -8.975 -1.706 1.00 98.56 92 VAL A CA 1
ATOM 707 C C . VAL A 1 92 ? -4.178 -7.807 -1.730 1.00 98.56 92 VAL A C 1
ATOM 709 O O . VAL A 1 92 ? -4.986 -7.719 -2.652 1.00 98.56 92 VAL A O 1
ATOM 712 N N . ILE A 1 93 ? -4.083 -6.912 -0.749 1.00 98.69 93 ILE A N 1
ATOM 713 C CA . ILE A 1 93 ? -4.802 -5.633 -0.729 1.00 98.69 93 ILE A CA 1
ATOM 714 C C . ILE A 1 93 ? -3.743 -4.533 -0.844 1.00 98.69 93 ILE A C 1
ATOM 716 O O . ILE A 1 93 ? -3.062 -4.225 0.133 1.00 98.69 93 ILE A O 1
ATOM 720 N N . ALA A 1 94 ? -3.541 -3.987 -2.038 1.00 98.38 94 ALA A N 1
ATOM 721 C CA . ALA A 1 94 ? -2.522 -2.979 -2.294 1.00 98.38 94 ALA A CA 1
ATOM 722 C C . ALA A 1 94 ? -3.162 -1.600 -2.396 1.00 98.38 94 ALA A C 1
ATOM 724 O O . ALA A 1 94 ? -3.620 -1.193 -3.454 1.00 98.38 94 ALA A O 1
ATOM 725 N N . THR A 1 95 ? -3.173 -0.872 -1.283 1.00 96.88 95 THR A N 1
ATOM 726 C CA . THR A 1 95 ? -3.724 0.482 -1.270 1.00 96.88 95 THR A CA 1
ATOM 727 C C . THR A 1 95 ? -2.767 1.453 -1.948 1.00 96.88 95 THR A C 1
ATOM 729 O O . THR A 1 95 ? -1.559 1.424 -1.725 1.00 96.88 95 THR A O 1
ATOM 732 N N . THR A 1 96 ? -3.320 2.355 -2.750 1.00 95.81 96 THR A N 1
ATOM 733 C CA . THR A 1 96 ? -2.591 3.482 -3.345 1.00 95.81 96 THR A CA 1
ATOM 734 C C . THR A 1 96 ? -2.830 4.787 -2.579 1.00 95.81 96 THR A C 1
ATOM 736 O O . THR A 1 96 ? -2.562 5.872 -3.090 1.00 95.81 96 THR A O 1
ATOM 739 N N . ILE A 1 97 ? -3.369 4.704 -1.358 1.00 96.12 97 ILE A N 1
ATOM 740 C CA . ILE A 1 97 ? -3.649 5.850 -0.490 1.00 96.12 97 ILE A CA 1
ATOM 741 C C . ILE A 1 97 ? -2.458 6.078 0.439 1.00 96.12 97 ILE A C 1
ATOM 743 O O . ILE A 1 97 ? -2.098 5.207 1.232 1.00 96.12 97 ILE A O 1
ATOM 747 N N . PHE A 1 98 ? -1.891 7.281 0.396 1.00 97.00 98 PHE A N 1
ATOM 748 C CA . PHE A 1 98 ? -0.847 7.690 1.330 1.00 97.00 98 PHE A CA 1
ATOM 749 C C . PHE A 1 98 ? -1.408 7.933 2.736 1.00 97.00 98 PHE A C 1
ATOM 751 O O . PHE A 1 98 ? -2.453 8.564 2.921 1.00 97.00 98 PHE A O 1
ATOM 758 N N . VAL A 1 99 ? -0.695 7.430 3.745 1.00 96.19 99 VAL A N 1
ATOM 759 C CA . VAL A 1 99 ? -1.071 7.526 5.164 1.00 96.19 99 VAL A CA 1
ATOM 760 C C . VAL A 1 99 ? 0.067 8.133 5.983 1.00 96.19 99 VAL A C 1
ATOM 762 O O . VAL A 1 99 ? 0.571 7.534 6.926 1.00 96.19 99 VAL A O 1
ATOM 765 N N . SER A 1 100 ? 0.492 9.330 5.580 1.00 95.25 100 SER A N 1
ATOM 766 C CA . SER A 1 100 ? 1.645 10.044 6.146 1.00 95.25 100 SER A CA 1
ATOM 767 C C . SER A 1 100 ? 1.376 10.777 7.447 1.00 95.25 100 SER A C 1
ATOM 769 O O . SER A 1 100 ? 2.314 11.100 8.171 1.00 95.25 100 SER A O 1
ATOM 771 N N . GLU A 1 101 ? 0.108 11.032 7.757 1.00 95.19 101 GLU A N 1
ATOM 772 C CA . GLU A 1 101 ? -0.295 11.756 8.954 1.00 95.19 101 GLU A CA 1
ATOM 773 C C . GLU A 1 101 ? -1.353 10.970 9.736 1.00 95.19 101 GLU A C 1
ATOM 775 O O . GLU A 1 101 ? -2.246 10.366 9.120 1.00 95.19 101 GLU A O 1
ATOM 780 N N . PRO A 1 102 ? -1.286 10.991 11.083 1.00 93.81 102 PRO A N 1
ATOM 781 C CA . PRO A 1 102 ? -2.322 10.400 11.916 1.00 93.81 102 PRO A CA 1
ATOM 782 C C . PRO A 1 102 ? -3.674 11.082 11.695 1.00 93.81 102 PRO A C 1
ATOM 784 O O . PRO A 1 102 ? -3.763 12.315 11.697 1.00 93.81 102 PRO A O 1
ATOM 787 N N . GLN A 1 103 ? -4.746 10.302 11.569 1.00 91.81 103 GLN A N 1
ATOM 788 C CA . GLN A 1 103 ? -6.101 10.839 11.536 1.00 91.81 103 GLN A CA 1
ATOM 789 C C . GLN A 1 103 ? -6.562 11.145 12.965 1.00 91.81 103 GLN A C 1
ATOM 791 O O . GLN A 1 103 ? -6.970 10.266 13.721 1.00 91.81 103 GLN A O 1
ATOM 796 N N . ARG A 1 104 ? -6.497 12.426 13.342 1.00 85.88 104 ARG A N 1
ATOM 797 C CA . ARG A 1 104 ? -6.874 12.886 14.683 1.00 85.88 104 ARG A CA 1
ATOM 798 C C . ARG A 1 104 ? -8.359 13.215 14.765 1.00 85.88 104 ARG A C 1
ATOM 800 O O . ARG A 1 104 ? -8.829 14.120 14.079 1.00 85.88 104 ARG A O 1
ATOM 807 N N . ASP A 1 105 ? -9.060 12.544 15.672 1.00 88.75 105 ASP A N 1
ATOM 808 C CA . ASP A 1 105 ? -10.395 12.952 16.098 1.00 88.75 105 ASP A CA 1
ATOM 809 C C . ASP A 1 105 ? -10.289 13.982 17.247 1.00 88.75 105 ASP A C 1
ATOM 811 O O . ASP A 1 105 ? -9.610 13.712 18.246 1.00 88.75 105 ASP A O 1
ATOM 815 N N . PRO A 1 106 ? -10.924 15.167 17.152 1.00 89.12 106 PRO A N 1
ATOM 816 C CA . PRO A 1 106 ? -10.877 16.169 18.220 1.00 89.12 106 PRO A CA 1
ATOM 817 C C . PRO A 1 106 ? -11.410 15.662 19.568 1.00 89.12 106 PRO A C 1
ATOM 819 O O . PRO A 1 106 ? -10.923 16.083 20.617 1.00 89.12 106 PRO A O 1
ATOM 822 N N . GLY A 1 107 ? -12.392 14.757 19.552 1.00 91.62 107 GLY A N 1
ATOM 823 C CA . GLY A 1 107 ? -12.969 14.135 20.739 1.00 91.62 107 GLY A CA 1
ATOM 824 C C . GLY A 1 107 ? -12.003 13.180 21.434 1.00 91.62 107 GLY A C 1
ATOM 825 O O . GLY A 1 107 ? -11.967 13.150 22.665 1.00 91.62 107 GLY A O 1
ATOM 826 N N . LEU A 1 108 ? -11.156 12.472 20.677 1.00 90.31 108 LEU A N 1
ATOM 827 C CA . LEU A 1 108 ? -10.187 11.514 21.226 1.00 90.31 108 LEU A CA 1
ATOM 828 C C . LEU A 1 108 ? -9.245 12.165 22.248 1.00 90.31 108 LEU A C 1
ATOM 830 O O . LEU A 1 108 ? -8.947 11.570 23.280 1.00 90.31 108 LEU A O 1
ATOM 834 N N . ALA A 1 109 ? -8.828 13.413 22.018 1.00 90.00 109 ALA A N 1
ATOM 835 C CA . ALA A 1 109 ? -7.977 14.141 22.961 1.00 90.00 109 ALA A CA 1
ATOM 836 C C . ALA A 1 109 ? -8.655 14.344 24.329 1.00 90.00 109 ALA A C 1
ATOM 838 O O . ALA A 1 109 ? -8.013 14.221 25.375 1.00 90.00 109 ALA A O 1
ATOM 839 N N . TYR A 1 110 ? -9.961 14.629 24.334 1.00 93.56 110 TYR A N 1
ATOM 840 C CA . TYR A 1 110 ? -10.735 14.761 25.566 1.00 93.56 110 TYR A CA 1
ATOM 841 C C . TYR A 1 110 ? -10.995 13.405 26.219 1.00 93.56 110 TYR A C 1
ATOM 843 O O . TYR A 1 110 ? -10.900 13.313 27.440 1.00 93.56 110 TYR A O 1
ATOM 851 N N . ILE A 1 111 ? -11.265 12.359 25.433 1.00 93.25 111 ILE A N 1
ATOM 852 C CA . ILE A 1 111 ? -11.431 10.997 25.956 1.00 93.25 111 ILE A CA 1
ATOM 853 C C . ILE A 1 111 ? -10.149 10.513 26.635 1.00 93.25 111 ILE A C 1
ATOM 855 O O . ILE A 1 111 ? -10.218 10.071 27.777 1.00 93.25 111 ILE A O 1
ATOM 859 N N . ASN A 1 112 ? -8.982 10.696 26.015 1.00 90.56 112 ASN A N 1
ATOM 860 C CA . ASN A 1 112 ? -7.698 10.343 26.628 1.00 90.56 112 ASN A CA 1
ATOM 861 C C . ASN A 1 112 ? -7.490 11.083 27.956 1.00 90.56 112 ASN A C 1
ATOM 863 O O . ASN A 1 112 ? -7.119 10.481 28.958 1.00 90.56 112 ASN A O 1
ATOM 867 N N . ARG A 1 113 ? -7.834 12.376 28.011 1.00 90.81 113 ARG A N 1
ATOM 868 C CA . ARG A 1 113 ? -7.771 13.147 29.258 1.00 90.81 113 ARG A CA 1
ATOM 869 C C . ARG A 1 113 ? -8.753 12.641 30.320 1.00 90.81 113 ARG A C 1
ATOM 871 O O . ARG A 1 113 ? -8.430 12.669 31.505 1.00 90.81 113 ARG A O 1
ATOM 878 N N . LEU A 1 114 ? -9.954 12.218 29.925 1.00 92.12 114 LEU A N 1
ATOM 879 C CA . LEU A 1 114 ? -10.928 11.622 30.841 1.00 92.12 114 LEU A CA 1
ATOM 880 C C . LEU A 1 114 ? -10.444 10.268 31.363 1.00 92.12 114 LEU A C 1
ATOM 882 O O . LEU A 1 114 ? -10.621 10.002 32.548 1.00 92.12 114 LEU A O 1
ATOM 886 N N . ILE A 1 115 ? -9.787 9.464 30.525 1.00 89.50 115 ILE A N 1
ATOM 887 C CA . ILE A 1 115 ? -9.135 8.211 30.925 1.00 89.50 115 ILE A CA 1
ATOM 888 C C . ILE A 1 115 ? -8.026 8.487 31.941 1.00 89.50 115 ILE A C 1
ATOM 890 O O . ILE A 1 115 ? -7.998 7.844 32.986 1.00 89.50 115 ILE A O 1
ATOM 894 N N . ASP A 1 116 ? -7.182 9.496 31.716 1.00 88.06 116 ASP A N 1
ATOM 895 C CA . ASP A 1 116 ? -6.139 9.875 32.677 1.00 88.06 116 ASP A CA 1
ATOM 896 C C . ASP A 1 116 ? -6.723 10.297 34.033 1.00 88.06 116 ASP A C 1
ATOM 898 O O . ASP A 1 116 ? -6.212 9.926 35.091 1.00 88.06 116 ASP A O 1
ATOM 902 N N . ILE A 1 117 ? -7.800 11.091 34.022 1.00 89.06 117 ILE A N 1
ATOM 903 C CA . ILE A 1 117 ? -8.492 11.521 35.246 1.00 89.06 117 ILE A CA 1
ATOM 904 C C . ILE A 1 117 ? -9.126 10.318 35.949 1.00 89.06 117 ILE A C 1
ATOM 906 O O . ILE A 1 117 ? -9.019 10.196 37.169 1.00 89.06 117 ILE A O 1
ATOM 910 N N . PHE A 1 118 ? -9.760 9.428 35.186 1.00 87.19 118 PHE A N 1
ATOM 911 C CA . PHE A 1 118 ? -10.363 8.203 35.692 1.00 87.19 118 PHE A CA 1
ATOM 912 C C . PHE A 1 118 ? -9.315 7.300 36.357 1.00 87.19 118 PHE A C 1
ATOM 914 O O . PHE A 1 118 ? -9.490 6.909 37.509 1.00 87.19 118 PHE A O 1
ATOM 921 N N . ASN A 1 119 ? -8.181 7.060 35.696 1.00 84.88 119 ASN A N 1
ATOM 922 C CA . ASN A 1 119 ? -7.086 6.241 36.221 1.00 84.88 119 ASN A CA 1
ATOM 923 C C . ASN A 1 119 ? -6.495 6.827 37.510 1.00 84.88 1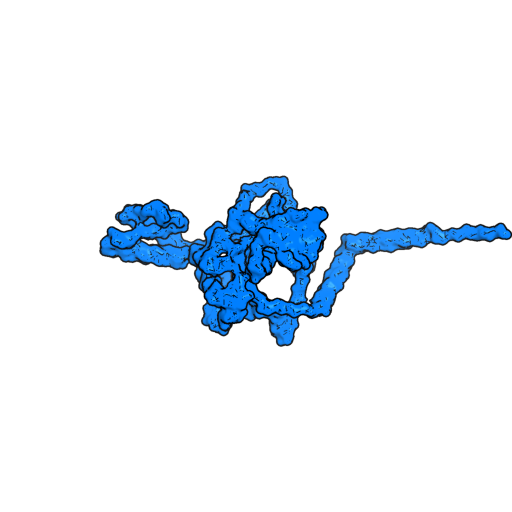19 ASN A C 1
ATOM 925 O O . ASN A 1 119 ? -6.243 6.094 38.461 1.00 84.88 119 ASN A O 1
ATOM 929 N N . LYS A 1 120 ? -6.357 8.155 37.606 1.00 84.75 120 LYS A N 1
ATOM 930 C CA . LYS A 1 120 ? -5.925 8.817 38.852 1.00 84.75 120 LYS A CA 1
ATOM 931 C C . LYS A 1 120 ? -6.929 8.671 39.993 1.00 84.75 120 LYS A C 1
ATOM 933 O O . LYS A 1 120 ? -6.523 8.642 41.151 1.00 84.75 120 LYS A O 1
ATOM 938 N N . ALA A 1 121 ? -8.223 8.616 39.682 1.00 83.88 121 ALA A N 1
ATOM 939 C CA . ALA A 1 121 ? -9.274 8.483 40.686 1.00 83.88 121 ALA A CA 1
ATOM 940 C C . ALA A 1 121 ? -9.393 7.053 41.232 1.00 83.88 121 ALA A C 1
ATOM 942 O O . ALA A 1 121 ? -9.765 6.886 42.392 1.00 83.88 121 ALA A O 1
ATOM 943 N N . VAL A 1 122 ? -9.090 6.040 40.414 1.00 81.69 122 VAL A N 1
ATOM 944 C CA . VAL A 1 122 ? -9.329 4.629 40.762 1.00 81.69 122 VAL A CA 1
ATOM 945 C C . VAL A 1 122 ? -8.042 3.818 41.001 1.00 81.69 122 VAL A C 1
ATOM 947 O O . VAL A 1 122 ? -8.095 2.701 41.509 1.00 81.69 122 VAL A O 1
ATOM 950 N N . GLY A 1 123 ? -6.877 4.404 40.724 1.00 74.81 123 GLY A N 1
ATOM 951 C CA . GLY A 1 123 ? -5.573 3.742 40.785 1.00 74.81 123 GLY A CA 1
ATOM 952 C C . GLY A 1 123 ? -5.102 3.352 39.385 1.00 74.81 123 GLY A C 1
ATOM 953 O O . GLY A 1 123 ? -5.869 2.801 38.594 1.00 74.81 123 GLY A O 1
ATOM 954 N N . GLU A 1 124 ? -3.849 3.681 39.059 1.00 65.06 124 GLU A N 1
ATOM 955 C CA . GLU A 1 124 ? -3.294 3.443 37.723 1.00 65.06 124 GLU A CA 1
ATOM 956 C C . GLU A 1 124 ? -3.292 1.941 37.381 1.00 65.06 124 GLU A C 1
ATOM 958 O O . GLU A 1 124 ? -2.966 1.114 38.241 1.00 65.06 124 GLU A O 1
ATOM 963 N N . PRO A 1 125 ? -3.651 1.560 36.139 1.00 62.28 125 PRO A N 1
ATOM 964 C CA . PRO A 1 125 ? -3.512 0.180 35.698 1.00 62.28 125 PRO A CA 1
ATOM 965 C C . PRO A 1 125 ? -2.036 -0.261 35.730 1.00 62.28 125 PRO A C 1
ATOM 967 O O . PRO A 1 125 ? -1.138 0.577 35.610 1.00 62.28 125 PRO A O 1
ATOM 970 N N . PRO A 1 126 ? -1.757 -1.573 35.859 1.00 58.31 126 PRO A N 1
ATOM 971 C CA . PRO A 1 126 ? -0.399 -2.099 35.748 1.00 58.31 126 PRO A CA 1
ATOM 972 C C . PRO A 1 126 ? 0.265 -1.636 34.444 1.00 58.31 126 PRO A C 1
ATOM 974 O O . PRO A 1 126 ? -0.379 -1.627 33.395 1.00 58.31 126 PRO A O 1
ATOM 977 N N . ALA A 1 127 ? 1.558 -1.299 34.502 1.00 54.97 127 ALA A N 1
ATOM 978 C CA . ALA A 1 127 ? 2.325 -0.749 33.376 1.00 54.97 127 ALA A CA 1
ATOM 979 C C . ALA A 1 127 ? 2.282 -1.613 32.096 1.00 54.97 127 ALA A C 1
ATOM 981 O O . ALA A 1 127 ? 2.408 -1.090 30.995 1.00 54.97 127 ALA A O 1
ATOM 982 N N . GLU A 1 128 ? 2.036 -2.918 32.225 1.00 49.84 128 GLU A N 1
ATOM 983 C CA . GLU A 1 128 ? 1.892 -3.864 31.108 1.00 49.84 128 GLU A CA 1
ATOM 984 C C . GLU A 1 128 ? 0.640 -3.609 30.243 1.00 49.84 128 GLU A C 1
ATOM 986 O O . GLU A 1 128 ? 0.598 -4.024 29.089 1.00 49.84 128 GLU A O 1
ATOM 991 N N . ALA A 1 129 ? -0.366 -2.891 30.758 1.00 48.97 129 ALA A N 1
ATOM 992 C CA . ALA A 1 129 ? -1.547 -2.470 29.997 1.00 48.97 129 ALA A CA 1
ATOM 993 C C . ALA A 1 129 ? -1.360 -1.119 29.269 1.00 48.97 129 ALA A C 1
ATOM 995 O O . ALA A 1 129 ? -2.278 -0.671 28.582 1.00 48.97 129 ALA A O 1
ATOM 996 N N . ALA A 1 130 ? -0.207 -0.455 29.440 1.00 46.19 130 ALA A N 1
ATOM 997 C CA . ALA A 1 130 ? 0.027 0.938 29.047 1.00 46.19 130 ALA A CA 1
ATOM 998 C C . ALA A 1 130 ? 0.863 1.124 27.764 1.00 46.19 130 ALA A C 1
ATOM 1000 O O . ALA A 1 130 ? 1.140 2.263 27.379 1.00 46.19 130 ALA A O 1
ATOM 1001 N N . GLU A 1 131 ? 1.264 0.055 27.067 1.00 42.56 131 GLU A N 1
ATOM 1002 C CA . GLU A 1 131 ? 1.957 0.209 25.783 1.00 42.56 131 GLU A CA 1
ATOM 1003 C C . GLU A 1 131 ? 0.978 0.646 24.678 1.00 42.56 131 GLU A C 1
ATOM 1005 O O . GLU A 1 131 ? 0.203 -0.133 24.129 1.00 42.56 131 GLU A O 1
ATOM 1010 N N . GLY A 1 132 ? 1.012 1.943 24.354 1.00 49.69 132 GLY A N 1
ATOM 1011 C CA . GLY A 1 132 ? 0.425 2.513 23.133 1.00 49.69 132 GLY A CA 1
ATOM 1012 C C . GLY A 1 132 ? -1.068 2.868 23.182 1.00 49.69 132 GLY A C 1
ATOM 1013 O O . GLY A 1 132 ? -1.603 3.400 22.200 1.00 49.69 132 GLY A O 1
ATOM 1014 N N . ALA A 1 133 ? -1.754 2.636 24.304 1.00 55.66 133 ALA A N 1
ATOM 1015 C CA . ALA A 1 133 ? -3.164 2.980 24.466 1.00 55.66 133 ALA A CA 1
ATOM 1016 C C . ALA A 1 133 ? -3.469 3.635 25.815 1.00 55.66 133 ALA A C 1
ATOM 1018 O O . ALA A 1 133 ? -3.097 3.120 26.865 1.00 55.66 133 ALA A O 1
ATOM 1019 N N . ALA A 1 134 ? -4.214 4.745 25.784 1.00 63.84 134 ALA A N 1
ATOM 1020 C CA . ALA A 1 134 ? -4.917 5.226 26.964 1.00 63.84 134 ALA A CA 1
ATOM 1021 C C . ALA A 1 134 ? -6.027 4.210 27.268 1.00 63.84 134 ALA A C 1
ATOM 1023 O O . ALA A 1 134 ? -7.092 4.244 26.662 1.00 63.84 134 ALA A O 1
ATOM 1024 N N . ALA A 1 135 ? -5.751 3.253 28.151 1.00 68.00 135 ALA A N 1
ATOM 1025 C CA . ALA A 1 135 ? -6.735 2.287 28.616 1.00 68.00 135 ALA A CA 1
ATOM 1026 C C . ALA A 1 135 ? -7.217 2.688 30.022 1.00 68.00 135 ALA A C 1
ATOM 1028 O O . ALA A 1 135 ? -6.391 3.013 30.884 1.00 68.00 135 ALA A O 1
ATOM 1029 N N . PRO A 1 136 ? -8.535 2.692 30.283 1.00 66.62 136 PRO A N 1
ATOM 1030 C CA . PRO A 1 136 ? -9.040 2.890 31.630 1.00 66.62 136 PRO A CA 1
ATOM 1031 C C . PRO A 1 136 ? -8.674 1.695 32.518 1.00 66.62 136 PRO A C 1
ATOM 1033 O O . PRO A 1 136 ? -8.598 0.555 32.052 1.00 66.62 136 PRO A O 1
ATOM 1036 N N . ALA A 1 137 ? -8.474 1.954 33.810 1.00 67.56 137 ALA A N 1
ATOM 1037 C CA . ALA A 1 137 ? -8.235 0.931 34.815 1.00 67.56 137 ALA A CA 1
ATOM 1038 C C . ALA A 1 137 ? -9.351 -0.135 34.782 1.00 67.56 137 ALA A C 1
ATOM 1040 O O . ALA A 1 137 ? -10.512 0.206 34.517 1.00 67.56 137 ALA A O 1
ATOM 1041 N N . PRO A 1 138 ? -9.039 -1.422 35.039 1.00 67.81 138 PRO A N 1
ATOM 1042 C CA . PRO A 1 138 ? -10.009 -2.503 34.914 1.00 67.81 138 PRO A CA 1
ATOM 1043 C C . PRO A 1 138 ? -11.273 -2.244 35.745 1.00 67.81 138 PRO A C 1
ATOM 1045 O O . PRO A 1 138 ? -11.226 -2.179 36.972 1.00 67.81 138 PRO A O 1
ATOM 1048 N N . ALA A 1 139 ? -12.423 -2.163 35.070 1.00 60.72 139 ALA A N 1
ATOM 1049 C CA . ALA A 1 139 ? -13.717 -1.874 35.695 1.00 60.72 139 ALA A CA 1
ATOM 1050 C C . ALA A 1 139 ? -14.138 -2.908 36.756 1.00 60.72 139 ALA A C 1
ATOM 1052 O O . ALA A 1 139 ? -14.919 -2.597 37.648 1.00 60.72 139 ALA A O 1
ATOM 1053 N N . ALA A 1 140 ? -13.596 -4.129 36.681 1.00 60.66 140 ALA A N 1
ATOM 1054 C CA . ALA A 1 140 ? -13.942 -5.247 37.558 1.00 60.66 140 ALA A CA 1
ATOM 1055 C C . ALA A 1 140 ? -13.627 -5.015 39.051 1.00 60.66 140 ALA A C 1
ATOM 1057 O O . ALA A 1 140 ? -14.116 -5.773 39.883 1.00 60.66 140 ALA A O 1
ATOM 1058 N N . ALA A 1 141 ? -12.832 -3.994 39.392 1.00 61.34 141 ALA A N 1
ATOM 1059 C CA . ALA A 1 141 ? -12.479 -3.647 40.772 1.00 61.34 141 ALA A CA 1
ATOM 1060 C C . ALA A 1 141 ? -13.199 -2.386 41.301 1.00 61.34 141 ALA A C 1
ATOM 1062 O O . ALA A 1 141 ? -12.863 -1.904 42.381 1.00 61.34 141 ALA A O 1
ATOM 1063 N N . ILE A 1 142 ? -14.148 -1.823 40.540 1.00 69.75 142 ILE A N 1
ATOM 1064 C CA . ILE A 1 142 ? -14.706 -0.486 40.776 1.00 69.75 142 ILE A CA 1
ATOM 1065 C C . ILE A 1 142 ? -16.226 -0.575 40.917 1.00 69.75 142 ILE A C 1
ATOM 1067 O O . ILE A 1 142 ? -16.936 -0.811 39.941 1.00 69.75 142 ILE A O 1
ATOM 1071 N N . ASP A 1 143 ? -16.740 -0.340 42.122 1.00 72.38 143 ASP A N 1
ATOM 1072 C CA . ASP A 1 143 ? -18.178 -0.394 42.381 1.00 72.38 143 ASP A CA 1
ATOM 1073 C C . ASP A 1 143 ? -18.914 0.893 41.958 1.00 72.38 143 ASP A C 1
ATOM 1075 O O . ASP A 1 143 ? -18.381 2.008 41.956 1.00 72.38 143 ASP A O 1
ATOM 1079 N N . GLY A 1 144 ? -20.201 0.742 41.635 1.00 79.94 144 GLY A N 1
ATOM 1080 C CA . GLY A 1 144 ? -21.115 1.856 41.376 1.00 79.94 144 GLY A CA 1
ATOM 1081 C C . GLY A 1 144 ? -20.919 2.548 40.021 1.00 79.94 144 GLY A C 1
ATOM 1082 O O . GLY A 1 144 ? -20.482 1.949 39.041 1.00 79.94 144 GLY A O 1
ATOM 1083 N N . VAL A 1 145 ? -21.292 3.832 39.946 1.00 78.38 145 VAL A N 1
ATOM 1084 C CA . VAL A 1 145 ? -21.284 4.622 38.695 1.00 78.38 145 VAL A CA 1
ATOM 1085 C C . VAL A 1 145 ? -19.877 4.736 38.097 1.00 78.38 145 VAL A C 1
ATOM 1087 O O . VAL A 1 145 ? -19.727 4.720 36.880 1.00 78.38 145 VAL A O 1
ATOM 1090 N N . LEU A 1 146 ? -18.838 4.783 38.936 1.00 77.88 146 LEU A N 1
ATOM 1091 C CA . LEU A 1 146 ? -17.446 4.812 38.480 1.00 77.88 146 LEU A CA 1
ATOM 1092 C C . LEU A 1 146 ? -17.074 3.546 37.691 1.00 77.88 146 LEU A C 1
ATOM 1094 O O . LEU A 1 146 ? -16.436 3.657 36.648 1.00 77.88 146 LEU A O 1
ATOM 1098 N N . GLY A 1 147 ? -17.557 2.368 38.096 1.00 80.81 147 GLY A N 1
ATOM 1099 C CA . GLY A 1 147 ? -17.353 1.127 37.339 1.00 80.81 147 GLY A CA 1
ATOM 1100 C C . GLY A 1 147 ? -17.995 1.130 35.949 1.00 80.81 147 GLY A C 1
ATOM 1101 O O . GLY A 1 147 ? -17.512 0.451 35.048 1.00 80.81 147 GLY A O 1
ATOM 1102 N N . GLN A 1 148 ? -19.041 1.935 35.733 1.00 84.94 148 GLN A N 1
ATOM 1103 C CA . GLN A 1 148 ? -19.701 2.074 34.428 1.00 84.94 148 GLN A CA 1
ATOM 1104 C C . GLN A 1 148 ? -18.981 3.057 33.494 1.00 84.94 148 GLN A C 1
ATOM 1106 O O . GLN A 1 148 ? -19.101 2.941 32.276 1.00 84.94 148 GLN A O 1
ATOM 1111 N N . ILE A 1 149 ? -18.220 4.013 34.040 1.00 88.00 149 ILE A N 1
ATOM 1112 C CA . ILE A 1 149 ? -17.502 5.027 33.252 1.00 88.00 149 ILE A CA 1
ATOM 1113 C C . ILE A 1 149 ? -16.341 4.397 32.476 1.00 88.00 149 ILE A C 1
ATOM 1115 O O . ILE A 1 149 ? -16.163 4.705 31.300 1.00 88.00 149 ILE A O 1
ATOM 1119 N N . GLY A 1 150 ? -15.585 3.489 33.102 1.00 85.25 150 GLY A N 1
ATOM 1120 C CA . GLY A 1 150 ? -14.432 2.831 32.475 1.00 85.25 150 GLY A CA 1
ATOM 1121 C C . GLY A 1 150 ? -14.758 2.176 31.122 1.00 85.25 150 GLY A C 1
ATOM 1122 O O . GLY A 1 150 ? -14.134 2.534 30.124 1.00 85.25 150 GLY A O 1
ATOM 1123 N N . PRO A 1 151 ? -15.760 1.280 31.031 1.00 87.31 151 PRO A N 1
ATOM 1124 C CA . PRO A 1 151 ? -16.149 0.647 29.770 1.00 87.31 151 PRO A CA 1
ATOM 1125 C C . PRO A 1 151 ? -16.577 1.638 28.682 1.00 87.31 151 PRO A C 1
ATOM 1127 O O . PRO A 1 151 ? -16.215 1.458 27.524 1.00 87.31 151 PRO A O 1
ATOM 1130 N N . VAL A 1 152 ? -17.296 2.707 29.046 1.00 91.44 152 VAL A N 1
ATOM 1131 C CA . VAL A 1 152 ? -17.721 3.745 28.091 1.00 91.44 152 VAL A CA 1
ATOM 1132 C C . VAL A 1 152 ? -16.523 4.542 27.574 1.00 91.44 152 VAL A C 1
ATOM 1134 O O . VAL A 1 152 ? -16.452 4.839 26.384 1.00 91.44 152 VAL A O 1
ATOM 1137 N N . LEU A 1 153 ? -15.560 4.871 28.442 1.00 90.75 153 LEU A N 1
ATOM 1138 C CA . LEU A 1 153 ? -14.324 5.539 28.030 1.00 90.75 153 LEU A CA 1
ATOM 1139 C C . LEU A 1 153 ? -13.480 4.651 27.113 1.00 90.75 153 LEU A C 1
ATOM 1141 O O . LEU A 1 153 ? -12.961 5.146 26.116 1.00 90.75 153 LEU A O 1
ATOM 1145 N N . LEU A 1 154 ? -13.385 3.352 27.415 1.00 87.44 154 LEU A N 1
ATOM 1146 C CA . LEU A 1 154 ? -12.700 2.388 26.556 1.00 87.44 154 LEU A CA 1
ATOM 1147 C C . LEU A 1 154 ? -13.370 2.298 25.182 1.00 87.44 154 LEU A C 1
ATOM 1149 O O . LEU A 1 154 ? -12.693 2.377 24.163 1.00 87.44 154 LEU A O 1
ATOM 1153 N N . GLU A 1 155 ? -14.697 2.171 25.148 1.00 88.88 155 GLU A N 1
ATOM 1154 C CA . GLU A 1 155 ? -15.458 2.128 23.898 1.00 88.88 155 GLU A CA 1
ATOM 1155 C C . GLU A 1 155 ? -15.264 3.414 23.079 1.00 88.88 155 GLU A C 1
ATOM 1157 O O . GLU A 1 155 ? -15.048 3.354 21.867 1.00 88.88 155 GLU A O 1
ATOM 1162 N N . ALA A 1 156 ? -15.315 4.580 23.731 1.00 91.62 156 ALA A N 1
ATOM 1163 C CA . ALA A 1 156 ? -15.114 5.868 23.078 1.00 91.62 156 ALA A CA 1
ATOM 1164 C C . ALA A 1 156 ? -13.691 6.010 22.518 1.00 91.62 156 ALA A C 1
ATOM 1166 O O . ALA A 1 156 ? -13.529 6.441 21.380 1.00 91.62 156 ALA A O 1
ATOM 1167 N N . GLU A 1 157 ? -12.664 5.625 23.278 1.00 89.69 157 GLU A N 1
ATOM 1168 C CA . GLU A 1 157 ? -11.275 5.671 22.814 1.00 89.69 157 GLU A CA 1
ATOM 1169 C C . GLU A 1 157 ? -11.078 4.754 21.606 1.00 89.69 157 GLU A C 1
ATOM 1171 O O . GLU A 1 157 ? -10.568 5.203 20.581 1.00 89.69 157 GLU A O 1
ATOM 1176 N N . GLN A 1 158 ? -11.592 3.523 21.668 1.00 86.19 158 GLN A N 1
ATOM 1177 C CA . GLN A 1 158 ? -11.499 2.560 20.571 1.00 86.19 158 GLN A CA 1
ATOM 1178 C C . GLN A 1 158 ? -12.200 3.048 19.298 1.00 86.19 158 GLN A C 1
ATOM 1180 O O . GLN A 1 158 ? -11.656 2.888 18.207 1.00 86.19 158 GLN A O 1
ATOM 1185 N N . LYS A 1 159 ? -13.389 3.656 19.419 1.00 88.25 159 LYS A N 1
ATOM 1186 C CA . LYS A 1 159 ? -14.155 4.166 18.268 1.00 88.25 159 LYS A CA 1
ATOM 1187 C C . LYS A 1 159 ? -13.558 5.431 17.657 1.00 88.25 159 LYS A C 1
ATOM 1189 O O . LYS A 1 159 ? -13.656 5.623 16.449 1.00 88.25 159 LYS A O 1
ATOM 1194 N N . LEU A 1 160 ? -12.978 6.308 18.473 1.00 91.62 160 LEU A N 1
ATOM 1195 C CA . LEU A 1 160 ? -12.404 7.569 17.997 1.00 91.62 160 LEU A CA 1
ATOM 1196 C C . LEU A 1 160 ? -10.950 7.406 17.525 1.00 91.62 160 LEU A C 1
ATOM 1198 O O . LEU A 1 160 ? -10.466 8.209 16.726 1.00 91.62 160 LEU A O 1
ATOM 1202 N N . ASN A 1 161 ? -10.249 6.356 17.962 1.00 92.31 161 ASN A N 1
ATOM 1203 C CA . ASN A 1 161 ? -8.893 6.035 17.525 1.00 92.31 161 ASN A CA 1
ATOM 1204 C C . ASN A 1 161 ? -8.887 5.206 16.232 1.00 92.31 161 ASN A C 1
ATOM 1206 O O . ASN A 1 161 ? -8.553 4.018 16.188 1.00 92.31 161 ASN A O 1
ATOM 1210 N N . THR A 1 162 ? -9.276 5.870 15.149 1.00 94.44 162 THR A N 1
ATOM 1211 C CA . THR A 1 162 ? -9.500 5.224 13.853 1.00 94.44 162 THR A CA 1
ATOM 1212 C C . THR A 1 162 ? -8.208 4.702 13.192 1.00 94.44 162 THR A C 1
ATOM 1214 O O . THR A 1 162 ? -8.260 3.720 12.450 1.00 94.44 162 THR A O 1
ATOM 1217 N N . ASP A 1 163 ? -7.031 5.266 13.498 1.00 95.50 163 ASP A N 1
ATOM 1218 C CA . ASP A 1 163 ? -5.744 4.708 13.045 1.00 95.50 163 ASP A CA 1
ATOM 1219 C C . ASP A 1 163 ? -5.451 3.357 13.715 1.00 95.50 163 ASP A C 1
ATOM 1221 O O . ASP A 1 163 ? -5.030 2.420 13.036 1.00 95.50 163 ASP A O 1
ATOM 1225 N N . ARG A 1 164 ? -5.732 3.207 15.022 1.00 93.06 164 ARG A N 1
ATOM 1226 C CA . ARG A 1 164 ? -5.583 1.911 15.707 1.00 93.06 164 ARG A CA 1
ATOM 1227 C C . ARG A 1 164 ? -6.548 0.873 15.146 1.00 93.06 164 ARG A C 1
ATOM 1229 O O . ARG A 1 164 ? -6.160 -0.276 14.936 1.00 93.06 164 ARG A O 1
ATOM 1236 N N . ARG A 1 165 ? -7.789 1.273 14.862 1.00 94.38 165 ARG A N 1
ATOM 1237 C CA . ARG A 1 165 ? -8.771 0.413 14.194 1.00 94.38 165 ARG A CA 1
ATOM 1238 C C . ARG A 1 165 ? -8.242 -0.119 12.862 1.00 94.38 165 ARG A C 1
ATOM 1240 O O . ARG A 1 165 ? -8.346 -1.319 12.601 1.00 94.38 165 ARG A O 1
ATOM 1247 N N . LEU A 1 166 ? -7.698 0.762 12.023 1.00 97.62 166 LEU A N 1
ATOM 1248 C CA . LEU A 1 166 ? -7.162 0.378 10.721 1.00 97.62 166 LEU A CA 1
ATOM 1249 C C . LEU A 1 166 ? -5.911 -0.493 10.856 1.00 97.62 166 LEU A C 1
ATOM 1251 O O . LEU A 1 166 ? -5.789 -1.484 10.142 1.00 97.62 166 LEU A O 1
ATOM 1255 N N . ALA A 1 167 ? -5.030 -0.182 11.807 1.00 97.81 167 ALA A N 1
ATOM 1256 C CA . ALA A 1 167 ? -3.870 -1.010 12.119 1.00 97.81 167 ALA A CA 1
ATOM 1257 C C . ALA A 1 167 ? -4.277 -2.439 12.510 1.00 97.81 167 ALA A C 1
ATOM 1259 O O . ALA A 1 167 ? -3.711 -3.401 11.995 1.00 97.81 167 ALA A O 1
ATOM 1260 N N . ALA A 1 168 ? -5.307 -2.588 13.352 1.00 96.75 168 ALA A N 1
ATOM 1261 C CA . ALA A 1 168 ? -5.845 -3.893 13.727 1.00 96.75 168 ALA A CA 1
ATOM 1262 C C . ALA A 1 168 ? -6.418 -4.652 12.517 1.00 96.75 168 ALA A C 1
ATOM 1264 O O . ALA A 1 168 ? -6.181 -5.852 12.379 1.00 96.75 168 ALA A O 1
ATOM 1265 N N . ALA A 1 169 ? -7.111 -3.960 11.606 1.00 98.44 169 ALA A N 1
ATOM 1266 C CA . ALA A 1 169 ? -7.595 -4.560 10.363 1.00 98.44 169 ALA A CA 1
ATOM 1267 C C . ALA A 1 169 ? -6.440 -5.009 9.448 1.00 98.44 169 ALA A C 1
ATOM 1269 O O . ALA A 1 169 ? -6.493 -6.103 8.888 1.00 98.44 169 ALA A O 1
ATOM 1270 N N . TYR A 1 170 ? -5.370 -4.213 9.328 1.00 98.56 170 TYR A N 1
ATOM 1271 C CA . TYR A 1 170 ? -4.166 -4.587 8.576 1.00 98.56 170 TYR A CA 1
ATOM 1272 C C . TYR A 1 170 ? -3.483 -5.821 9.172 1.00 98.56 170 TYR A C 1
ATOM 1274 O O . TYR A 1 170 ? -3.171 -6.758 8.434 1.00 98.56 170 TYR A O 1
ATOM 1282 N N . ALA A 1 171 ? -3.319 -5.850 10.497 1.00 98.31 171 ALA A N 1
ATOM 1283 C CA . ALA A 1 171 ? -2.734 -6.973 11.220 1.00 98.31 171 ALA A CA 1
ATOM 1284 C C . ALA A 1 171 ? -3.550 -8.260 11.028 1.00 98.31 171 ALA A C 1
ATOM 1286 O O . ALA A 1 171 ? -2.990 -9.307 10.708 1.00 98.31 171 ALA A O 1
ATOM 1287 N N . ALA A 1 172 ? -4.877 -8.170 11.167 1.00 98.31 172 ALA A N 1
ATOM 1288 C CA . ALA A 1 172 ? -5.785 -9.302 10.995 1.00 98.31 172 ALA A CA 1
ATOM 1289 C C . ALA A 1 172 ? -5.808 -9.824 9.549 1.00 98.31 172 ALA A C 1
ATOM 1291 O O . ALA A 1 172 ? -5.895 -11.032 9.330 1.00 98.31 172 ALA A O 1
ATOM 1292 N N . ALA A 1 173 ? -5.712 -8.931 8.560 1.00 98.38 173 ALA A N 1
ATOM 1293 C CA . ALA A 1 173 ? -5.675 -9.300 7.149 1.00 98.38 173 ALA A CA 1
ATOM 1294 C C . ALA A 1 173 ? -4.324 -9.916 6.731 1.00 98.38 173 ALA A C 1
ATOM 1296 O O . ALA A 1 173 ? -4.285 -10.844 5.924 1.00 98.38 173 ALA A O 1
ATOM 1297 N N . GLY A 1 174 ? -3.200 -9.401 7.250 1.00 97.88 174 GLY A N 1
ATOM 1298 C CA . GLY A 1 174 ? -1.845 -9.928 7.014 1.00 97.88 174 GLY A CA 1
ATOM 1299 C C . GLY A 1 174 ? -1.322 -9.801 5.570 1.00 97.88 174 GLY A C 1
ATOM 1300 O O . GLY A 1 174 ? -0.214 -10.247 5.242 1.00 97.88 174 GLY A O 1
ATOM 1301 N N . ASN A 1 175 ? -2.095 -9.189 4.674 1.00 98.12 175 ASN A N 1
ATOM 1302 C CA . ASN A 1 175 ? -1.818 -9.111 3.239 1.00 98.12 175 ASN A CA 1
ATOM 1303 C C . ASN A 1 175 ? -1.991 -7.705 2.640 1.00 98.12 175 ASN A C 1
ATOM 1305 O O . ASN A 1 175 ? -2.033 -7.571 1.416 1.00 98.12 175 ASN A O 1
ATOM 1309 N N . VAL A 1 176 ? -2.044 -6.675 3.486 1.00 98.62 176 VAL A N 1
ATOM 1310 C CA . VAL A 1 176 ? -2.141 -5.275 3.059 1.00 98.62 176 VAL A CA 1
ATOM 1311 C C . VAL A 1 176 ? -0.758 -4.714 2.729 1.00 98.62 176 VAL A C 1
ATOM 1313 O O . VAL A 1 176 ? 0.169 -4.855 3.527 1.00 98.62 176 VAL A O 1
ATOM 1316 N N . THR A 1 177 ? -0.605 -4.056 1.583 1.00 98.50 177 THR A N 1
ATOM 1317 C CA . THR A 1 177 ? 0.623 -3.337 1.214 1.00 98.50 177 THR A CA 1
ATOM 1318 C C . THR A 1 177 ? 0.361 -1.842 1.091 1.00 98.50 177 THR A C 1
ATOM 1320 O O . THR A 1 177 ? -0.656 -1.453 0.517 1.00 98.50 177 THR A O 1
ATOM 1323 N N . LEU A 1 178 ? 1.270 -1.016 1.614 1.00 98.69 178 LEU A N 1
ATOM 1324 C CA . LEU A 1 178 ? 1.124 0.442 1.660 1.00 98.69 178 LEU A CA 1
ATOM 1325 C C . LEU A 1 178 ? 2.110 1.157 0.722 1.00 98.69 178 LEU A C 1
ATOM 1327 O O . LEU A 1 178 ? 3.232 0.671 0.540 1.00 98.69 178 LEU A O 1
ATOM 1331 N N . PRO A 1 179 ? 1.733 2.326 0.175 1.00 98.56 179 PRO A N 1
ATOM 1332 C CA . PRO A 1 179 ? 2.626 3.147 -0.618 1.00 98.56 179 PRO A CA 1
ATOM 1333 C C . PRO A 1 179 ? 3.469 4.056 0.280 1.00 98.56 179 PRO A C 1
ATOM 1335 O O . PRO A 1 179 ? 3.000 4.582 1.291 1.00 98.56 179 PRO A O 1
ATOM 1338 N N . MET A 1 180 ? 4.693 4.315 -0.158 1.00 98.12 180 MET A N 1
ATOM 1339 C CA . MET A 1 180 ? 5.497 5.461 0.263 1.00 98.12 180 MET A CA 1
ATOM 1340 C C . MET A 1 180 ? 5.996 6.219 -0.970 1.00 98.12 180 MET A C 1
ATOM 1342 O O . MET A 1 180 ? 5.926 5.702 -2.086 1.00 98.12 180 MET A O 1
ATOM 1346 N N . LEU A 1 181 ? 6.495 7.437 -0.789 1.00 97.81 181 LEU A N 1
ATOM 1347 C CA . LEU A 1 181 ? 7.034 8.248 -1.878 1.00 97.81 181 LEU A CA 1
ATOM 1348 C C . LEU A 1 181 ? 8.424 8.758 -1.515 1.00 97.81 181 LEU A C 1
ATOM 1350 O O . LEU A 1 181 ? 8.638 9.239 -0.403 1.00 97.81 181 LEU A O 1
ATOM 1354 N N . PHE A 1 182 ? 9.358 8.665 -2.456 1.00 97.44 182 PHE A N 1
ATOM 1355 C CA . PHE A 1 182 ? 10.689 9.255 -2.335 1.00 97.44 182 PHE A CA 1
ATOM 1356 C C . PHE A 1 182 ? 10.826 10.499 -3.213 1.00 97.44 182 PHE A C 1
ATOM 1358 O O . PHE A 1 182 ? 10.261 10.547 -4.302 1.00 97.44 182 PHE A O 1
ATOM 1365 N N . HIS A 1 183 ? 11.669 11.443 -2.809 1.00 96.44 183 HIS A N 1
ATOM 1366 C CA . HIS A 1 183 ? 12.171 12.458 -3.728 1.00 96.44 183 HIS A CA 1
ATOM 1367 C C . HIS A 1 183 ? 13.260 11.836 -4.609 1.00 96.44 183 HIS A C 1
ATOM 1369 O O . HIS A 1 183 ? 14.291 11.385 -4.101 1.00 96.44 183 HIS A O 1
ATOM 1375 N N . LEU A 1 184 ? 13.043 11.804 -5.925 1.00 95.88 184 LEU A N 1
ATOM 1376 C CA . LEU A 1 184 ? 14.051 11.332 -6.878 1.00 95.88 184 LEU A CA 1
ATOM 1377 C C . LEU A 1 184 ? 15.185 12.354 -7.001 1.00 95.88 184 LEU A C 1
ATOM 1379 O O . LEU A 1 184 ? 14.936 13.552 -7.147 1.00 95.88 184 LEU A O 1
ATOM 1383 N N . GLY A 1 185 ? 16.426 11.879 -6.979 1.00 95.06 185 GLY A N 1
ATOM 1384 C CA . GLY A 1 185 ? 17.601 12.731 -7.105 1.00 95.06 185 GLY A CA 1
ATOM 1385 C C . GLY A 1 185 ? 18.825 12.178 -6.392 1.00 95.06 185 GLY A C 1
ATOM 1386 O O . GLY A 1 185 ? 18.738 11.285 -5.553 1.00 95.06 185 GLY A O 1
ATOM 1387 N N . GLU A 1 186 ? 19.983 12.740 -6.726 1.00 94.94 186 GLU A N 1
ATOM 1388 C CA . GLU A 1 186 ? 21.251 12.352 -6.114 1.00 94.94 186 GLU A CA 1
ATOM 1389 C C . GLU A 1 186 ? 21.332 12.834 -4.656 1.00 94.94 186 GLU A C 1
ATOM 1391 O O . GLU A 1 186 ? 21.170 14.037 -4.391 1.00 94.94 186 GLU A O 1
ATOM 1396 N N . PRO A 1 187 ? 21.615 11.943 -3.690 1.00 93.00 187 PRO A N 1
ATOM 1397 C CA . PRO A 1 187 ? 21.836 12.354 -2.315 1.00 93.00 187 PRO A CA 1
ATOM 1398 C C . PRO A 1 187 ? 23.109 13.204 -2.204 1.00 93.00 187 PRO A C 1
ATOM 1400 O O . PRO A 1 187 ? 24.172 12.855 -2.712 1.00 93.00 187 PRO A O 1
ATOM 1403 N N . ARG A 1 188 ? 23.026 14.330 -1.486 1.00 90.19 188 ARG A N 1
ATOM 1404 C CA . ARG A 1 188 ? 24.183 15.220 -1.243 1.00 90.19 188 ARG A CA 1
ATOM 1405 C C . ARG A 1 188 ? 25.028 14.822 -0.031 1.00 90.19 188 ARG A C 1
ATOM 1407 O O . ARG A 1 188 ? 26.120 15.354 0.150 1.00 90.19 188 ARG A O 1
ATOM 1414 N N . GLY A 1 189 ? 24.512 13.945 0.825 1.00 90.31 189 GLY A N 1
ATOM 1415 C CA . GLY A 1 189 ? 25.100 13.625 2.122 1.00 90.31 189 GLY A CA 1
ATOM 1416 C C . GLY A 1 189 ? 24.583 12.305 2.678 1.00 90.31 189 GLY A C 1
ATOM 1417 O O . GLY A 1 189 ? 24.351 11.366 1.927 1.00 90.31 189 GLY A O 1
ATOM 1418 N N . ARG A 1 190 ? 24.435 12.227 4.002 1.00 89.19 190 ARG A N 1
ATOM 1419 C CA . ARG A 1 190 ? 23.755 11.118 4.688 1.00 89.19 190 ARG A CA 1
ATOM 1420 C C . ARG A 1 190 ? 22.267 11.448 4.857 1.00 89.19 190 ARG A C 1
ATOM 1422 O O . ARG A 1 190 ? 21.946 12.634 4.853 1.00 89.19 190 ARG A O 1
ATOM 1429 N N . PRO A 1 191 ? 21.389 10.445 5.020 1.00 88.06 191 PRO A N 1
ATOM 1430 C CA . PRO A 1 191 ? 19.988 10.704 5.327 1.00 88.06 191 PRO A CA 1
ATOM 1431 C C . PRO A 1 191 ? 19.857 11.451 6.658 1.00 88.06 191 PRO A C 1
ATOM 1433 O O . PRO A 1 191 ? 20.573 11.145 7.615 1.00 88.06 191 PRO A O 1
ATOM 1436 N N . ASP A 1 192 ? 18.917 12.394 6.726 1.00 86.56 192 ASP A N 1
ATOM 1437 C CA . ASP A 1 192 ? 18.635 13.166 7.944 1.00 86.56 192 ASP A CA 1
ATOM 1438 C C . ASP A 1 192 ? 18.035 12.292 9.056 1.00 86.56 192 ASP A C 1
ATOM 1440 O O . ASP A 1 192 ? 18.234 12.549 10.246 1.00 86.56 192 ASP A O 1
ATOM 1444 N N . LYS A 1 193 ? 17.294 11.245 8.672 1.00 88.69 193 LYS A N 1
ATOM 1445 C CA . LYS A 1 193 ? 16.691 10.257 9.571 1.00 88.69 193 LYS A CA 1
ATOM 1446 C C . LYS A 1 193 ? 16.846 8.861 8.991 1.00 88.69 193 LYS A C 1
ATOM 1448 O O . LYS A 1 193 ? 16.705 8.660 7.787 1.00 88.69 193 LYS A O 1
ATOM 1453 N N . GLU A 1 194 ? 17.091 7.882 9.854 1.00 91.38 194 GLU A N 1
ATOM 1454 C CA . GLU A 1 194 ? 17.026 6.489 9.429 1.00 91.38 194 GLU A CA 1
ATOM 1455 C C . GLU A 1 194 ? 15.592 6.088 9.084 1.00 91.38 194 GLU A C 1
ATOM 1457 O O . GLU A 1 194 ? 14.632 6.497 9.741 1.00 91.38 194 GLU A O 1
ATOM 1462 N N . LEU A 1 195 ? 15.460 5.227 8.074 1.00 95.38 195 LEU A N 1
ATOM 1463 C CA . LEU A 1 195 ? 14.181 4.613 7.754 1.00 95.38 195 LEU A CA 1
ATOM 1464 C C . LEU A 1 195 ? 13.720 3.695 8.900 1.00 95.38 195 LEU A C 1
ATOM 1466 O O . LEU A 1 195 ? 14.536 2.925 9.425 1.00 95.38 195 LEU A O 1
ATOM 1470 N N . PRO A 1 196 ? 12.419 3.694 9.235 1.00 96.38 196 PRO A N 1
ATOM 1471 C CA . PRO A 1 196 ? 11.851 2.762 10.201 1.00 96.38 196 PRO A CA 1
ATOM 1472 C C . PRO A 1 196 ? 12.063 1.294 9.806 1.00 96.38 196 PRO A C 1
ATOM 1474 O O . PRO A 1 196 ? 12.149 0.951 8.621 1.00 96.38 196 PRO A O 1
ATOM 1477 N N . ASP A 1 197 ? 12.109 0.395 10.791 1.00 97.38 197 ASP A N 1
ATOM 1478 C CA . ASP A 1 197 ? 12.343 -1.041 10.564 1.00 97.38 197 ASP A CA 1
ATOM 1479 C C . ASP A 1 197 ? 11.290 -1.670 9.643 1.00 97.38 197 ASP A C 1
ATOM 1481 O O . ASP A 1 197 ? 11.617 -2.480 8.768 1.00 97.38 197 ASP A O 1
ATOM 1485 N N . TYR A 1 198 ? 10.037 -1.226 9.765 1.00 96.81 198 TYR A N 1
ATOM 1486 C CA . TYR A 1 198 ? 8.941 -1.677 8.915 1.00 96.81 198 TYR A CA 1
ATOM 1487 C C . TYR A 1 198 ? 9.103 -1.282 7.438 1.00 96.81 198 TYR A C 1
ATOM 1489 O O . TYR A 1 198 ? 8.509 -1.938 6.583 1.00 96.81 198 TYR A O 1
ATOM 1497 N N . VAL A 1 199 ? 9.915 -0.263 7.121 1.00 97.62 199 VAL A N 1
ATOM 1498 C CA . VAL A 1 199 ? 10.320 0.080 5.746 1.00 97.62 199 VAL A CA 1
ATOM 1499 C C . VAL A 1 199 ? 11.557 -0.721 5.361 1.00 97.62 199 VAL A C 1
ATOM 1501 O O . VAL A 1 199 ? 11.550 -1.390 4.327 1.00 97.62 199 VAL A O 1
ATOM 1504 N N . LYS A 1 200 ? 12.596 -0.720 6.212 1.00 97.06 200 LYS A N 1
ATOM 1505 C CA . LYS A 1 200 ? 13.883 -1.396 5.960 1.00 97.06 200 LYS A CA 1
ATOM 1506 C C . LYS A 1 200 ? 13.719 -2.884 5.632 1.00 97.06 200 LYS A C 1
ATOM 1508 O O . LYS A 1 200 ? 14.465 -3.383 4.793 1.00 97.06 200 LYS A O 1
ATOM 1513 N N . LYS A 1 201 ? 12.731 -3.576 6.220 1.00 96.75 201 LYS A N 1
ATOM 1514 C CA . LYS A 1 201 ? 12.433 -4.995 5.932 1.00 96.75 201 LYS A CA 1
ATOM 1515 C C . LYS A 1 201 ? 12.031 -5.279 4.474 1.00 96.75 201 LYS A C 1
ATOM 1517 O O . LYS A 1 201 ? 12.074 -6.432 4.058 1.00 96.75 201 LYS A O 1
ATOM 1522 N N . ASN A 1 202 ? 11.631 -4.259 3.710 1.00 98.06 202 ASN A N 1
ATOM 1523 C CA . ASN A 1 202 ? 11.230 -4.397 2.304 1.00 98.06 202 ASN A CA 1
ATOM 1524 C C . ASN A 1 202 ? 12.393 -4.208 1.324 1.00 98.06 202 ASN A C 1
ATOM 1526 O O . ASN A 1 202 ? 12.191 -4.372 0.123 1.00 98.06 202 ASN A O 1
ATOM 1530 N N . ALA A 1 203 ? 13.586 -3.844 1.808 1.00 97.88 203 ALA A N 1
ATOM 1531 C CA . ALA A 1 203 ? 14.747 -3.669 0.949 1.00 97.88 203 ALA A CA 1
ATOM 1532 C C . ALA A 1 203 ? 15.091 -4.980 0.222 1.00 97.88 203 ALA A C 1
ATOM 1534 O O . ALA A 1 203 ? 15.036 -6.068 0.801 1.00 97.88 203 ALA A O 1
ATOM 1535 N N . VAL A 1 204 ? 15.466 -4.862 -1.048 1.00 97.19 204 VAL A N 1
ATOM 1536 C CA . VAL A 1 204 ? 15.837 -5.989 -1.911 1.00 97.19 204 VAL A CA 1
ATOM 1537 C C . VAL A 1 204 ? 17.335 -5.984 -2.181 1.00 97.19 204 VAL A C 1
ATOM 1539 O O . VAL A 1 204 ? 18.009 -4.957 -2.088 1.00 97.19 204 VAL A O 1
ATOM 1542 N N . LYS A 1 205 ? 17.877 -7.153 -2.527 1.00 91.31 205 LYS A N 1
ATOM 1543 C CA . LYS A 1 205 ? 19.302 -7.286 -2.827 1.00 91.31 205 LYS A CA 1
ATOM 1544 C C . LYS A 1 205 ? 19.590 -6.875 -4.272 1.00 91.31 205 LYS A C 1
ATOM 1546 O O . LYS A 1 205 ? 19.133 -7.529 -5.212 1.00 91.31 205 LYS A O 1
ATOM 1551 N N . LEU A 1 206 ? 20.442 -5.865 -4.434 1.00 93.19 206 LEU A N 1
ATOM 1552 C CA . LEU A 1 206 ? 21.108 -5.578 -5.701 1.00 93.19 206 LEU A CA 1
ATOM 1553 C C . LEU A 1 206 ? 22.225 -6.612 -5.923 1.00 93.19 206 LEU A C 1
ATOM 1555 O O . LEU A 1 206 ? 23.203 -6.667 -5.179 1.00 93.19 206 LEU A O 1
ATOM 1559 N N . ALA A 1 207 ? 22.052 -7.483 -6.916 1.00 89.19 207 ALA A N 1
ATOM 1560 C CA . ALA A 1 207 ? 22.972 -8.574 -7.245 1.00 89.19 207 ALA A CA 1
ATOM 1561 C C . ALA A 1 207 ? 24.135 -8.139 -8.161 1.00 89.19 207 ALA A C 1
ATOM 1563 O O . ALA A 1 207 ? 24.969 -8.969 -8.522 1.00 89.19 207 ALA A O 1
ATOM 1564 N N . GLY A 1 208 ? 24.188 -6.857 -8.528 1.00 89.25 208 GLY A N 1
ATOM 1565 C CA . GLY A 1 208 ? 25.130 -6.269 -9.478 1.00 89.25 208 GLY A CA 1
ATOM 1566 C C . GLY A 1 208 ? 24.390 -5.483 -10.559 1.00 89.25 208 GLY A C 1
ATOM 1567 O O . GLY A 1 208 ? 23.198 -5.210 -10.422 1.00 89.25 208 GLY A O 1
ATOM 1568 N N . GLY A 1 209 ? 25.092 -5.134 -11.632 1.00 88.38 209 GLY A N 1
ATOM 1569 C CA . GLY A 1 209 ? 24.556 -4.345 -12.740 1.00 88.38 209 GLY A CA 1
ATOM 1570 C C . GLY A 1 209 ? 25.588 -3.354 -13.260 1.00 88.38 209 GLY A C 1
ATOM 1571 O O . GLY A 1 209 ? 26.492 -2.964 -12.523 1.00 88.38 209 GLY A O 1
ATOM 1572 N N . GLU A 1 210 ? 25.470 -2.983 -14.532 1.00 90.12 210 GLU A N 1
ATOM 1573 C CA . GLU A 1 210 ? 26.303 -1.928 -15.123 1.00 90.12 210 GLU A CA 1
ATOM 1574 C C . GLU A 1 210 ? 25.807 -0.539 -14.697 1.00 90.12 210 GLU A C 1
ATOM 1576 O O . GLU A 1 210 ? 26.610 0.364 -14.468 1.00 90.12 210 GLU A O 1
ATOM 1581 N N . TRP A 1 211 ? 24.490 -0.403 -14.513 1.00 89.44 211 TRP A N 1
ATOM 1582 C CA . TRP A 1 211 ? 23.826 0.853 -14.182 1.00 89.44 211 TRP A CA 1
ATOM 1583 C C . TRP A 1 211 ? 23.083 0.729 -12.848 1.00 89.44 211 TRP A C 1
ATOM 1585 O O . TRP A 1 211 ? 22.334 -0.234 -12.657 1.00 89.44 211 TRP A O 1
ATOM 1595 N N . PRO A 1 212 ? 23.297 1.648 -11.890 1.00 90.81 212 PRO A N 1
ATOM 1596 C CA . PRO A 1 212 ? 22.549 1.636 -10.641 1.00 90.81 212 PRO A CA 1
ATOM 1597 C C . PRO A 1 212 ? 21.083 2.043 -10.881 1.00 90.81 212 PRO A C 1
ATOM 1599 O O . PRO A 1 212 ? 20.813 2.840 -11.778 1.00 90.81 212 PRO A O 1
ATOM 1602 N N . PRO A 1 213 ? 20.129 1.553 -10.067 1.00 95.69 213 PRO A N 1
ATOM 1603 C CA . PRO A 1 213 ? 18.763 2.067 -10.093 1.00 95.69 213 PRO A CA 1
ATOM 1604 C C . PRO A 1 213 ? 18.696 3.561 -9.765 1.00 95.69 213 PRO A C 1
ATOM 1606 O O . PRO A 1 213 ? 19.591 4.092 -9.101 1.00 95.69 213 PRO A O 1
ATOM 1609 N N . LEU A 1 214 ? 17.590 4.207 -10.151 1.00 95.88 214 LEU A N 1
ATOM 1610 C CA . LEU A 1 214 ? 17.368 5.633 -9.899 1.00 95.88 214 LEU A CA 1
ATOM 1611 C C . LEU A 1 214 ? 17.593 6.004 -8.423 1.00 95.88 214 LEU A C 1
ATOM 1613 O O . LEU A 1 214 ? 16.964 5.405 -7.541 1.00 95.88 214 LEU A O 1
ATOM 1617 N N . PRO A 1 215 ? 18.454 6.995 -8.140 1.00 96.75 215 PRO A N 1
ATOM 1618 C CA . PRO A 1 215 ? 18.735 7.422 -6.784 1.00 96.75 215 PRO A CA 1
ATOM 1619 C C . PRO A 1 215 ? 17.608 8.293 -6.229 1.00 96.75 215 PRO A C 1
ATOM 1621 O O . PRO A 1 215 ? 16.872 8.970 -6.953 1.00 96.75 215 PRO A O 1
ATOM 1624 N N . THR A 1 216 ? 17.510 8.300 -4.907 1.00 96.88 216 THR A N 1
ATOM 1625 C CA . THR A 1 216 ? 16.611 9.179 -4.159 1.00 96.88 216 THR A CA 1
ATOM 1626 C C . THR A 1 216 ? 17.402 10.013 -3.164 1.00 96.88 216 THR A C 1
ATOM 1628 O O . THR A 1 216 ? 18.360 9.515 -2.564 1.00 96.88 216 THR A O 1
ATOM 1631 N N . SER A 1 217 ? 16.970 11.252 -2.946 1.00 95.81 217 SER A N 1
ATOM 1632 C CA . SER A 1 217 ? 17.634 12.176 -2.029 1.00 95.81 217 SER A CA 1
ATOM 1633 C C . SER A 1 217 ? 17.046 12.147 -0.620 1.00 95.81 217 SER A C 1
ATOM 1635 O O . SER A 1 217 ? 17.773 12.408 0.333 1.00 95.81 217 SER A O 1
ATOM 1637 N N . ASP A 1 218 ? 15.746 11.860 -0.493 1.00 95.31 218 ASP A N 1
ATOM 1638 C CA . ASP A 1 218 ? 15.029 11.775 0.785 1.00 95.31 218 ASP A CA 1
ATOM 1639 C C . ASP A 1 218 ? 13.673 11.053 0.620 1.00 95.31 218 ASP A C 1
ATOM 1641 O O . ASP A 1 218 ? 13.245 10.754 -0.499 1.00 95.31 218 ASP A O 1
ATOM 1645 N N . VAL A 1 219 ? 12.978 10.791 1.725 1.00 96.19 219 VAL A N 1
ATOM 1646 C CA . VAL A 1 219 ? 11.575 10.359 1.755 1.00 96.19 219 VAL A CA 1
ATOM 1647 C C . VAL A 1 219 ? 10.664 11.580 1.624 1.00 96.19 219 VAL A C 1
ATOM 1649 O O . VAL A 1 219 ? 10.736 12.506 2.422 1.00 96.19 219 VAL A O 1
ATOM 1652 N N . GLU A 1 220 ? 9.777 11.583 0.632 1.00 95.88 220 GLU A N 1
ATOM 1653 C CA . GLU A 1 220 ? 8.768 12.637 0.454 1.00 95.88 220 GLU A CA 1
ATOM 1654 C C . GLU A 1 220 ? 7.524 12.365 1.304 1.00 95.88 220 GLU A C 1
ATOM 1656 O O . GLU A 1 220 ? 7.061 13.226 2.048 1.00 95.88 220 GLU A O 1
ATOM 1661 N N . ILE A 1 221 ? 6.999 11.141 1.218 1.00 96.56 221 ILE A N 1
ATOM 1662 C CA . ILE A 1 221 ? 5.793 10.717 1.929 1.00 96.56 221 ILE A CA 1
ATOM 1663 C C . ILE A 1 221 ? 6.078 9.380 2.603 1.00 96.56 221 ILE A C 1
ATOM 1665 O O . ILE A 1 221 ? 6.258 8.359 1.936 1.00 96.56 221 ILE A O 1
ATOM 1669 N N . SER A 1 222 ? 6.104 9.388 3.936 1.00 95.38 222 SER A N 1
ATOM 1670 C CA . SER A 1 222 ? 6.221 8.174 4.748 1.00 95.38 222 SER A CA 1
ATOM 1671 C C . SER A 1 222 ? 4.846 7.598 5.102 1.00 95.38 222 SER A C 1
ATOM 1673 O O . SER A 1 222 ? 3.799 8.166 4.794 1.00 95.38 222 SER A O 1
ATOM 1675 N N . VAL A 1 223 ? 4.865 6.460 5.782 1.00 97.25 223 VAL A N 1
ATOM 1676 C CA . VAL A 1 223 ? 3.723 5.820 6.435 1.00 97.25 223 VAL A CA 1
ATOM 1677 C C . VAL A 1 223 ? 3.817 6.117 7.934 1.00 97.25 223 VAL A C 1
ATOM 1679 O O . VAL A 1 223 ? 4.921 6.139 8.469 1.00 97.25 223 VAL A O 1
ATOM 1682 N N . ILE A 1 224 ? 2.700 6.361 8.622 1.00 97.25 224 ILE A N 1
ATOM 1683 C CA . ILE A 1 224 ? 2.711 6.465 10.091 1.00 97.25 224 ILE A CA 1
ATOM 1684 C C . ILE A 1 224 ? 3.028 5.117 10.746 1.00 97.25 224 ILE A C 1
ATOM 1686 O O . ILE A 1 224 ? 2.546 4.076 10.297 1.00 97.25 224 ILE A O 1
ATOM 1690 N N . ASP A 1 225 ? 3.775 5.143 11.848 1.00 97.19 225 ASP A N 1
ATOM 1691 C CA . ASP A 1 225 ? 4.373 3.941 12.443 1.00 97.19 225 ASP A CA 1
ATOM 1692 C C . ASP A 1 225 ? 3.358 2.830 12.734 1.00 97.19 225 ASP A C 1
ATOM 1694 O O . ASP A 1 225 ? 3.520 1.713 12.249 1.00 97.19 225 ASP A O 1
ATOM 1698 N N . ILE A 1 226 ? 2.240 3.154 13.393 1.00 96.19 226 ILE A N 1
ATOM 1699 C CA . ILE A 1 226 ? 1.205 2.170 13.749 1.00 96.19 226 ILE A CA 1
ATOM 1700 C C . ILE A 1 226 ? 0.624 1.434 12.528 1.00 96.19 226 ILE A C 1
ATOM 1702 O O . ILE A 1 226 ? 0.275 0.257 12.615 1.00 96.19 226 ILE A O 1
ATOM 1706 N N . LEU A 1 227 ? 0.531 2.097 11.370 1.00 98.12 227 LEU A N 1
ATOM 1707 C CA . LEU A 1 227 ? 0.059 1.463 10.139 1.00 98.12 227 LEU A CA 1
ATOM 1708 C C . LEU A 1 227 ? 1.192 0.732 9.420 1.00 98.12 227 LEU A C 1
ATOM 1710 O O . LEU A 1 227 ? 0.955 -0.343 8.876 1.00 98.12 227 LEU A O 1
ATOM 1714 N N . GLY A 1 228 ? 2.409 1.279 9.431 1.00 97.94 228 GLY A N 1
ATOM 1715 C CA . GLY A 1 228 ? 3.578 0.672 8.799 1.00 97.94 228 GLY A CA 1
ATOM 1716 C C . GLY A 1 228 ? 4.008 -0.635 9.463 1.00 97.94 228 GLY A C 1
ATOM 1717 O O . GLY A 1 228 ? 4.297 -1.613 8.773 1.00 97.94 228 GLY A O 1
ATOM 1718 N N . GLU A 1 229 ? 3.978 -0.692 10.793 1.00 98.12 229 GLU A N 1
ATOM 1719 C CA . GLU A 1 229 ? 4.296 -1.887 11.582 1.00 98.12 229 GLU A CA 1
ATOM 1720 C C . GLU A 1 229 ? 3.339 -3.046 11.288 1.00 98.12 229 GLU A C 1
ATOM 1722 O O . GLU A 1 229 ? 3.775 -4.190 11.140 1.00 98.12 229 GLU A O 1
ATOM 1727 N N . ASN A 1 230 ? 2.052 -2.732 11.121 1.00 98.31 230 ASN A N 1
ATOM 1728 C CA . ASN A 1 230 ? 0.998 -3.699 10.816 1.00 98.31 230 ASN A CA 1
ATOM 1729 C C . ASN A 1 230 ? 0.818 -3.939 9.308 1.00 98.31 230 ASN A C 1
ATOM 1731 O O . ASN A 1 230 ? 0.077 -4.837 8.901 1.00 98.31 230 ASN A O 1
ATOM 1735 N N . ALA A 1 231 ? 1.512 -3.171 8.463 1.00 98.12 231 ALA A N 1
ATOM 1736 C CA . ALA A 1 231 ? 1.532 -3.386 7.031 1.00 98.12 231 ALA A CA 1
ATOM 1737 C C . ALA A 1 231 ? 2.400 -4.586 6.671 1.00 98.12 231 ALA A C 1
ATOM 1739 O O . ALA A 1 231 ? 3.496 -4.848 7.189 1.00 98.12 231 ALA A O 1
ATOM 1740 N N . ALA A 1 232 ? 1.897 -5.307 5.689 1.00 97.81 232 ALA A N 1
ATOM 1741 C CA . ALA A 1 232 ? 2.451 -6.569 5.294 1.00 97.81 232 ALA A CA 1
ATOM 1742 C C . ALA A 1 232 ? 3.573 -6.409 4.250 1.00 97.81 232 ALA A C 1
ATOM 1744 O O . ALA A 1 232 ? 4.369 -7.333 4.090 1.00 97.81 232 ALA A O 1
ATOM 1745 N N . ALA A 1 233 ? 3.630 -5.262 3.564 1.00 97.88 233 ALA A N 1
ATOM 1746 C CA . ALA A 1 233 ? 4.803 -4.734 2.865 1.00 97.88 233 ALA A CA 1
ATOM 1747 C C . ALA A 1 233 ? 4.633 -3.221 2.608 1.00 97.88 233 ALA A C 1
ATOM 1749 O O . ALA A 1 233 ? 3.505 -2.722 2.601 1.00 97.88 233 ALA A O 1
ATOM 1750 N N . ILE A 1 234 ? 5.732 -2.506 2.366 1.00 98.44 234 ILE A N 1
ATOM 1751 C CA . ILE A 1 234 ? 5.727 -1.093 1.952 1.00 98.44 234 ILE A CA 1
ATOM 1752 C C . ILE A 1 234 ? 6.605 -0.943 0.718 1.00 98.44 234 ILE A C 1
ATOM 1754 O O . ILE A 1 234 ? 7.767 -1.348 0.741 1.00 98.44 234 ILE A O 1
ATOM 1758 N N . GLY A 1 235 ? 6.037 -0.373 -0.343 1.00 98.44 235 GLY A N 1
ATOM 1759 C CA . GLY A 1 235 ? 6.727 -0.134 -1.608 1.00 98.44 235 GLY A CA 1
ATOM 1760 C C . GLY A 1 235 ? 6.603 1.311 -2.051 1.00 98.44 235 GLY A C 1
ATOM 1761 O O . GLY A 1 235 ? 5.668 2.011 -1.660 1.00 98.44 235 GLY A O 1
ATOM 1762 N N . HIS A 1 236 ? 7.539 1.761 -2.880 1.00 98.50 236 HIS A N 1
ATOM 1763 C CA . HIS A 1 236 ? 7.454 3.111 -3.422 1.00 98.50 236 HIS A CA 1
ATOM 1764 C C . HIS A 1 236 ? 6.361 3.204 -4.499 1.00 98.50 236 HIS A C 1
ATOM 1766 O O . HIS A 1 236 ? 6.158 2.272 -5.279 1.00 98.50 236 HIS A O 1
ATOM 1772 N N . LEU A 1 237 ? 5.665 4.337 -4.560 1.00 97.81 237 LEU A N 1
ATOM 1773 C CA . LEU A 1 237 ? 4.670 4.658 -5.587 1.00 97.81 237 LEU A CA 1
ATOM 1774 C C . LEU A 1 237 ? 5.092 5.928 -6.340 1.00 97.81 237 LEU A C 1
ATOM 1776 O O . LEU A 1 237 ? 4.355 6.904 -6.451 1.00 97.81 237 LEU A O 1
ATOM 1780 N N . ASN A 1 238 ? 6.339 5.917 -6.802 1.00 97.00 238 ASN A N 1
ATOM 1781 C CA . ASN A 1 238 ? 6.931 6.9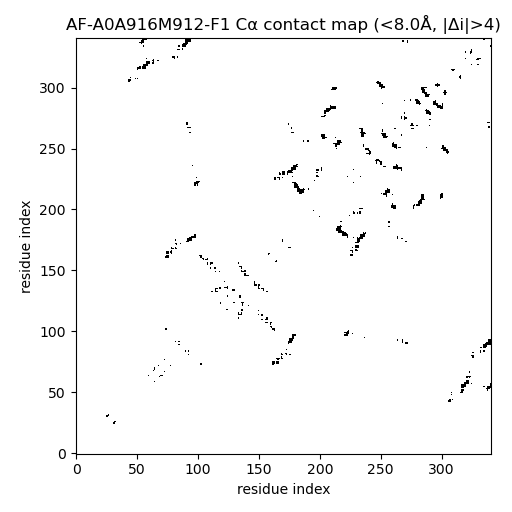80 -7.604 1.00 97.00 238 ASN A CA 1
ATOM 1782 C C . ASN A 1 238 ? 6.556 6.804 -9.073 1.00 97.00 238 ASN A C 1
ATOM 1784 O O . ASN A 1 238 ? 6.796 5.742 -9.643 1.00 97.00 238 ASN A O 1
ATOM 1788 N N . ASN A 1 239 ? 6.073 7.878 -9.693 1.00 91.62 239 ASN A N 1
ATOM 1789 C CA . ASN A 1 239 ? 5.832 7.934 -11.129 1.00 91.62 239 ASN A CA 1
ATOM 1790 C C . ASN A 1 239 ? 6.814 8.913 -11.775 1.00 91.62 239 ASN A C 1
ATOM 1792 O O . ASN A 1 239 ? 7.058 9.996 -11.245 1.00 91.62 239 ASN A O 1
ATOM 1796 N N . THR A 1 240 ? 7.335 8.545 -12.940 1.00 87.19 240 THR A N 1
ATOM 1797 C CA . THR A 1 240 ? 8.200 9.387 -13.771 1.00 87.19 240 THR A CA 1
ATOM 1798 C C . THR A 1 240 ? 7.490 9.653 -15.097 1.00 87.19 240 THR A C 1
ATOM 1800 O O . THR A 1 240 ? 7.640 8.875 -16.038 1.00 87.19 240 THR A O 1
ATOM 1803 N N . PRO A 1 241 ? 6.640 10.695 -15.170 1.00 87.75 241 PRO A N 1
ATOM 1804 C CA . PRO A 1 241 ? 5.964 11.027 -16.414 1.00 87.75 241 PRO A CA 1
ATOM 1805 C C . PRO A 1 241 ? 6.971 11.513 -17.463 1.00 87.75 241 PRO A C 1
ATOM 1807 O O . PRO A 1 241 ? 7.930 12.219 -17.146 1.00 87.75 241 PRO A O 1
ATOM 1810 N N . ASP A 1 242 ? 6.712 11.169 -18.719 1.00 85.62 242 ASP A N 1
ATOM 1811 C CA . ASP A 1 242 ? 7.401 11.735 -19.872 1.00 85.62 242 ASP A CA 1
ATOM 1812 C C . ASP A 1 242 ? 7.086 13.236 -20.013 1.00 85.62 242 ASP A C 1
ATOM 1814 O O . ASP A 1 242 ? 6.198 13.782 -19.356 1.00 85.62 242 ASP A O 1
ATOM 1818 N N . VAL A 1 243 ? 7.776 13.917 -20.933 1.00 81.94 243 VAL A N 1
ATOM 1819 C CA . VAL A 1 243 ? 7.580 15.354 -21.224 1.00 81.94 243 VAL A CA 1
ATOM 1820 C C . VAL A 1 243 ? 6.122 15.704 -21.567 1.00 81.94 243 VAL A C 1
ATOM 1822 O O . VAL A 1 243 ? 5.681 16.826 -21.329 1.00 81.94 243 VAL A O 1
ATOM 1825 N N . ASP A 1 244 ? 5.363 14.753 -22.116 1.00 81.94 244 ASP A N 1
ATOM 1826 C CA . ASP A 1 244 ? 3.942 14.909 -22.448 1.00 81.94 244 ASP A CA 1
ATOM 1827 C C . ASP A 1 244 ? 2.983 14.532 -21.301 1.00 81.94 244 ASP A C 1
ATOM 1829 O O . ASP A 1 244 ? 1.767 14.588 -21.474 1.00 81.94 244 ASP A O 1
ATOM 1833 N N . GLY A 1 245 ? 3.512 14.161 -20.132 1.00 85.94 245 GLY A N 1
ATOM 1834 C CA . GLY A 1 245 ? 2.746 13.720 -18.968 1.00 85.94 245 GLY A CA 1
ATOM 1835 C C . GLY A 1 245 ? 2.378 12.232 -18.972 1.00 85.94 245 GLY A C 1
ATOM 1836 O O . GLY A 1 245 ? 1.799 11.756 -17.995 1.00 85.94 245 GLY A O 1
ATOM 1837 N N . GLY A 1 246 ? 2.694 11.485 -20.036 1.00 85.50 246 GLY A N 1
ATOM 1838 C CA . GLY A 1 246 ? 2.409 10.053 -20.128 1.00 85.50 246 GLY A CA 1
ATOM 1839 C C . GLY A 1 246 ? 3.292 9.216 -19.199 1.00 85.50 246 GLY A C 1
ATOM 1840 O O . GLY A 1 246 ? 4.475 9.494 -19.042 1.00 85.50 246 GLY A O 1
ATOM 1841 N N . ILE A 1 247 ? 2.740 8.158 -18.601 1.00 89.44 247 ILE A N 1
ATOM 1842 C CA . ILE A 1 247 ? 3.492 7.233 -17.734 1.00 89.44 247 ILE A CA 1
ATOM 1843 C C . ILE A 1 247 ? 3.781 5.951 -18.519 1.00 89.44 247 ILE A C 1
ATOM 1845 O O . ILE A 1 247 ? 2.998 5.001 -18.485 1.00 89.44 247 ILE A O 1
ATOM 1849 N N . ARG A 1 248 ? 4.891 5.938 -19.265 1.00 89.88 248 ARG A N 1
ATOM 1850 C CA . ARG A 1 248 ? 5.293 4.807 -20.129 1.00 89.88 248 ARG A CA 1
ATOM 1851 C C . ARG A 1 248 ? 6.303 3.865 -19.482 1.00 89.88 248 ARG A C 1
ATOM 1853 O O . ARG A 1 248 ? 6.564 2.782 -20.002 1.00 89.88 248 ARG A O 1
ATOM 1860 N N . THR A 1 249 ? 6.871 4.271 -18.354 1.00 93.31 249 THR A N 1
ATOM 1861 C CA . THR A 1 249 ? 7.851 3.489 -17.608 1.00 93.31 249 THR A CA 1
ATOM 1862 C C . THR A 1 249 ? 7.525 3.493 -16.128 1.00 93.31 249 THR A C 1
ATOM 1864 O O . THR A 1 249 ? 7.044 4.492 -15.597 1.00 93.31 249 THR A O 1
ATOM 1867 N N . GLU A 1 250 ? 7.846 2.398 -15.458 1.00 94.81 250 GLU A N 1
ATOM 1868 C CA . GLU A 1 250 ? 7.758 2.265 -14.013 1.00 94.81 250 GLU A CA 1
ATOM 1869 C C . GLU A 1 250 ? 9.116 1.828 -13.469 1.00 94.81 250 GLU A C 1
ATOM 1871 O O . GLU A 1 250 ? 9.637 0.784 -13.865 1.00 94.81 250 GLU A O 1
ATOM 1876 N N . ALA A 1 251 ? 9.692 2.606 -12.553 1.00 96.94 251 ALA A N 1
ATOM 1877 C CA . ALA A 1 251 ? 10.860 2.165 -11.799 1.00 96.94 251 ALA A CA 1
ATOM 1878 C C . ALA A 1 251 ? 10.458 0.968 -10.932 1.00 96.94 251 ALA A C 1
ATOM 1880 O O . ALA A 1 251 ? 9.603 1.097 -10.062 1.00 96.94 251 ALA A O 1
ATOM 1881 N N . LEU A 1 252 ? 11.046 -0.205 -11.177 1.00 97.69 252 LEU A N 1
ATOM 1882 C CA . LEU A 1 252 ? 10.720 -1.396 -10.385 1.00 97.69 252 LEU A CA 1
ATOM 1883 C C . LEU A 1 252 ? 11.371 -1.359 -9.007 1.00 97.69 252 LEU A C 1
ATOM 1885 O O . LEU A 1 252 ? 10.881 -1.988 -8.068 1.00 97.69 252 LEU A O 1
ATOM 1889 N N . VAL A 1 253 ? 12.489 -0.646 -8.911 1.00 98.12 253 VAL A N 1
ATOM 1890 C CA . VAL A 1 253 ? 13.178 -0.361 -7.6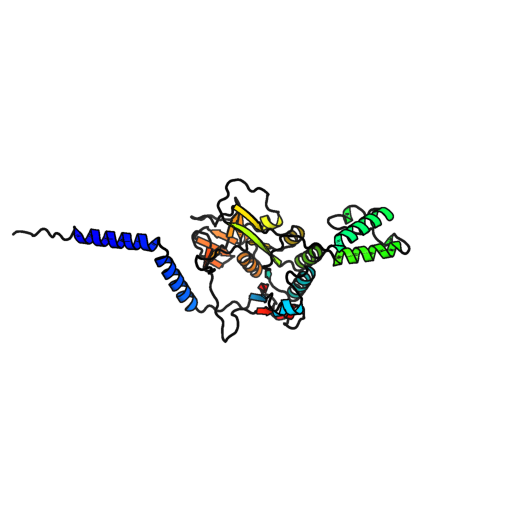64 1.00 98.12 253 VAL A CA 1
ATOM 1891 C C . VAL A 1 253 ? 13.800 1.032 -7.719 1.00 98.12 253 VAL A C 1
ATOM 1893 O O . VAL A 1 253 ? 14.164 1.516 -8.791 1.00 98.12 253 VAL A O 1
ATOM 1896 N N . LEU A 1 254 ? 13.982 1.639 -6.553 1.00 97.94 254 LEU A N 1
ATOM 1897 C CA . LEU A 1 254 ? 14.729 2.876 -6.352 1.00 97.94 254 LEU A CA 1
ATOM 1898 C C . LEU A 1 254 ? 15.890 2.636 -5.395 1.00 97.94 254 LEU A C 1
ATOM 1900 O O . LEU A 1 254 ? 15.801 1.794 -4.498 1.00 97.94 254 LEU A O 1
ATOM 1904 N N . ASN A 1 255 ? 16.970 3.392 -5.558 1.00 96.38 255 ASN A N 1
ATOM 1905 C CA . ASN A 1 255 ? 18.097 3.363 -4.643 1.00 96.38 255 ASN A CA 1
ATOM 1906 C C . ASN A 1 255 ? 18.007 4.517 -3.636 1.00 96.38 255 ASN A C 1
ATOM 1908 O O . ASN A 1 255 ? 18.222 5.682 -3.969 1.00 96.38 255 ASN A O 1
ATOM 1912 N N . HIS A 1 256 ? 17.713 4.190 -2.383 1.00 96.25 256 HIS A N 1
ATOM 1913 C CA . HIS A 1 256 ? 17.744 5.132 -1.275 1.00 96.25 256 HIS A CA 1
ATOM 1914 C C . HIS A 1 256 ? 19.023 4.912 -0.472 1.00 96.25 256 HIS A C 1
ATOM 1916 O O . HIS A 1 256 ? 19.109 4.012 0.367 1.00 96.25 256 HIS A O 1
ATOM 1922 N N . PHE A 1 257 ? 20.025 5.741 -0.768 1.00 93.00 257 PHE A N 1
ATOM 1923 C CA . PHE A 1 257 ? 21.381 5.637 -0.233 1.00 93.00 257 PHE A CA 1
ATOM 1924 C C . PHE A 1 257 ? 22.006 4.253 -0.485 1.00 93.00 257 PHE A C 1
ATOM 1926 O O . PHE A 1 257 ? 22.352 3.929 -1.619 1.00 93.00 257 PHE A O 1
ATOM 1933 N N . ASP A 1 258 ? 22.184 3.448 0.562 1.00 90.62 258 ASP A N 1
ATOM 1934 C CA . ASP A 1 258 ? 22.812 2.125 0.530 1.00 90.62 258 ASP A CA 1
ATOM 1935 C C . ASP A 1 258 ? 21.815 0.982 0.284 1.00 90.62 258 ASP A C 1
ATOM 1937 O O . ASP A 1 258 ? 22.214 -0.185 0.228 1.00 90.62 258 ASP A O 1
ATOM 1941 N N . LYS A 1 259 ? 20.519 1.292 0.157 1.00 95.06 259 LYS A N 1
ATOM 1942 C CA . LYS A 1 259 ? 19.451 0.293 0.076 1.00 95.06 259 LYS A CA 1
ATOM 1943 C C . LYS A 1 259 ? 18.579 0.480 -1.148 1.00 95.06 259 LYS A C 1
ATOM 1945 O O . LYS A 1 259 ? 18.153 1.577 -1.490 1.00 95.06 259 LYS A O 1
ATOM 1950 N N . THR A 1 260 ? 18.224 -0.646 -1.749 1.00 97.56 260 THR A N 1
ATOM 1951 C CA . THR A 1 260 ? 17.324 -0.702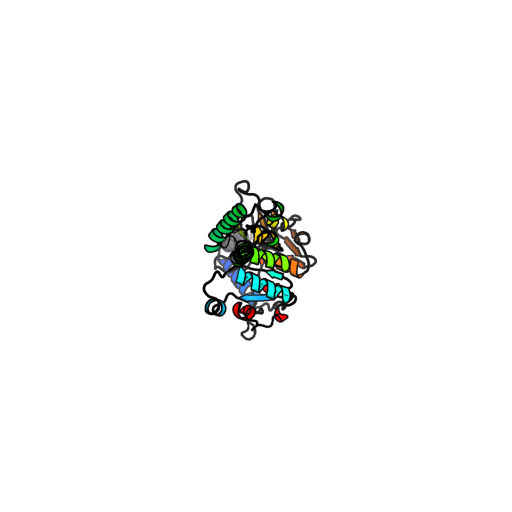 -2.896 1.00 97.56 260 THR A CA 1
ATOM 1952 C C . THR A 1 260 ? 15.917 -1.062 -2.429 1.00 97.56 260 THR A C 1
ATOM 1954 O O . THR A 1 260 ? 15.721 -2.098 -1.793 1.00 97.56 260 THR A O 1
ATOM 19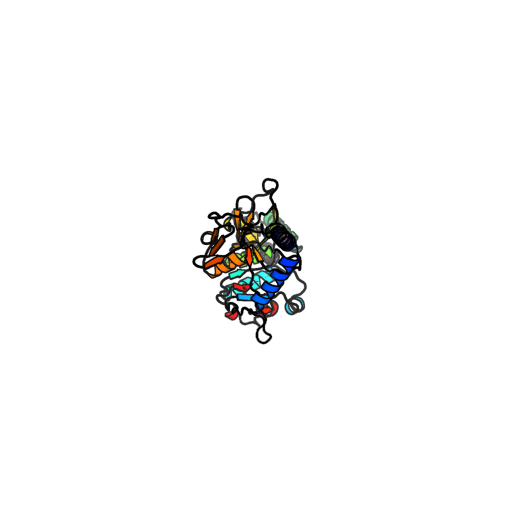57 N N . PHE A 1 261 ? 14.935 -0.221 -2.743 1.00 98.25 261 PHE A N 1
ATOM 1958 C CA . PHE A 1 261 ? 13.539 -0.396 -2.348 1.00 98.25 261 PHE A CA 1
ATOM 1959 C C . PHE A 1 261 ? 12.661 -0.684 -3.565 1.00 98.25 261 PHE A C 1
ATOM 1961 O O . PHE A 1 261 ? 12.759 0.044 -4.548 1.00 98.25 261 PHE A O 1
ATOM 1968 N N . PRO A 1 262 ? 11.809 -1.719 -3.522 1.00 98.38 262 PRO A N 1
ATOM 1969 C CA . PRO A 1 262 ? 10.939 -2.087 -4.631 1.00 98.38 262 PRO A CA 1
ATOM 1970 C C . PRO A 1 262 ? 9.684 -1.217 -4.726 1.00 98.38 262 PRO A C 1
ATOM 1972 O O . PRO A 1 262 ? 9.224 -0.638 -3.734 1.00 98.38 262 PRO A O 1
ATOM 1975 N N . SER A 1 263 ? 9.104 -1.170 -5.924 1.00 98.44 263 SER A N 1
ATOM 1976 C CA . SER A 1 263 ? 7.826 -0.505 -6.155 1.00 98.44 263 SER A CA 1
ATOM 1977 C C . SER A 1 263 ? 6.687 -1.243 -5.453 1.00 98.44 263 SER A C 1
ATOM 1979 O O . SER A 1 263 ? 6.756 -2.448 -5.173 1.00 98.44 263 SER A O 1
ATOM 1981 N N . LEU A 1 264 ? 5.601 -0.522 -5.174 1.00 98.56 264 LEU A N 1
ATOM 1982 C CA . LEU A 1 264 ? 4.389 -1.117 -4.620 1.00 98.56 264 LEU A CA 1
ATOM 1983 C C . LEU A 1 264 ? 3.838 -2.218 -5.539 1.00 98.56 264 LEU A C 1
ATOM 1985 O O . LEU A 1 264 ? 3.426 -3.269 -5.049 1.00 98.56 264 LEU A O 1
ATOM 1989 N N . SER A 1 265 ? 3.868 -2.010 -6.860 1.00 96.44 265 SER A N 1
ATOM 1990 C CA . SER A 1 265 ? 3.375 -2.989 -7.835 1.00 96.44 265 SER A CA 1
ATOM 1991 C C . SER A 1 265 ? 4.211 -4.275 -7.824 1.00 96.44 265 SER A C 1
ATOM 1993 O O . SER A 1 265 ? 3.649 -5.373 -7.840 1.00 96.44 265 SER A O 1
ATOM 1995 N N . LEU A 1 266 ? 5.541 -4.161 -7.708 1.00 97.62 266 LEU A N 1
ATOM 1996 C CA . LEU A 1 266 ? 6.447 -5.303 -7.647 1.00 97.62 266 LEU A CA 1
ATOM 1997 C C . LEU A 1 266 ? 6.217 -6.117 -6.371 1.00 97.62 266 LEU A C 1
ATOM 1999 O O . LEU A 1 266 ? 6.149 -7.346 -6.432 1.00 97.62 266 LEU A O 1
ATOM 2003 N N . LEU A 1 267 ? 6.041 -5.452 -5.225 1.00 98.25 267 LEU A N 1
ATOM 2004 C CA . LEU A 1 267 ? 5.722 -6.122 -3.961 1.00 98.25 267 LEU A CA 1
ATOM 2005 C C . LEU A 1 267 ? 4.335 -6.768 -3.972 1.00 98.25 267 LEU A C 1
ATOM 2007 O O . LEU A 1 267 ? 4.187 -7.892 -3.487 1.00 98.25 267 LEU A O 1
ATOM 2011 N N . ALA A 1 268 ? 3.330 -6.104 -4.544 1.0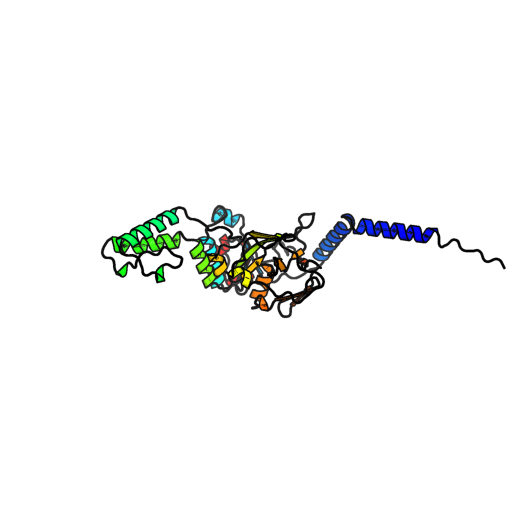0 98.00 268 ALA A N 1
ATOM 2012 C CA . ALA A 1 268 ? 1.994 -6.671 -4.686 1.00 98.00 268 ALA A CA 1
ATOM 2013 C C . ALA A 1 268 ? 2.022 -7.926 -5.574 1.00 98.00 268 ALA A C 1
ATOM 2015 O O . ALA A 1 268 ? 1.478 -8.970 -5.202 1.00 98.00 268 ALA A O 1
ATOM 2016 N N . ALA A 1 269 ? 2.735 -7.870 -6.704 1.00 96.38 269 ALA A N 1
ATOM 2017 C CA . ALA A 1 269 ? 2.949 -9.019 -7.576 1.00 96.38 269 ALA A CA 1
ATOM 2018 C C . ALA A 1 269 ? 3.697 -10.149 -6.852 1.00 96.38 269 ALA A C 1
ATOM 2020 O O . ALA A 1 269 ? 3.236 -11.293 -6.871 1.00 96.38 269 ALA A O 1
ATOM 2021 N N . ALA A 1 270 ? 4.794 -9.842 -6.153 1.00 97.12 270 ALA A N 1
ATOM 2022 C CA . ALA A 1 270 ? 5.565 -10.815 -5.381 1.00 97.12 270 ALA A CA 1
ATOM 2023 C C . ALA A 1 270 ? 4.695 -11.536 -4.354 1.00 97.12 270 ALA A C 1
ATOM 2025 O O . ALA A 1 270 ? 4.617 -12.767 -4.335 1.00 97.12 270 ALA A O 1
ATOM 2026 N N . LYS A 1 271 ? 3.953 -10.768 -3.561 1.00 96.06 271 LYS A N 1
ATOM 2027 C CA . LYS A 1 271 ? 3.097 -11.309 -2.515 1.00 96.06 271 LYS A CA 1
ATOM 2028 C C . LYS A 1 271 ? 1.946 -12.146 -3.071 1.00 96.06 271 LYS A C 1
ATOM 2030 O O . LYS A 1 271 ? 1.582 -13.162 -2.472 1.00 96.06 271 LYS A O 1
ATOM 2035 N N . SER A 1 272 ? 1.424 -11.787 -4.247 1.00 96.25 272 SER A N 1
ATOM 2036 C CA . SER A 1 272 ? 0.412 -12.587 -4.950 1.00 96.25 272 SER A CA 1
ATOM 2037 C C . SER A 1 272 ? 0.915 -13.977 -5.350 1.00 96.25 272 SER A C 1
ATOM 2039 O O . SER A 1 272 ? 0.151 -14.941 -5.357 1.00 96.25 272 SER A O 1
ATOM 2041 N N . LEU A 1 273 ? 2.221 -14.087 -5.610 1.00 95.31 273 LEU A N 1
ATOM 2042 C CA . LEU A 1 273 ? 2.925 -15.325 -5.935 1.00 95.31 273 LEU A CA 1
ATOM 2043 C C . LEU A 1 273 ? 3.494 -16.028 -4.695 1.00 95.31 273 LEU A C 1
ATOM 2045 O O . LEU A 1 273 ? 4.233 -17.000 -4.835 1.00 95.31 273 LEU A O 1
ATOM 2049 N N . ASN A 1 274 ? 3.138 -15.561 -3.493 1.00 94.75 274 ASN A N 1
ATOM 2050 C CA . ASN A 1 274 ? 3.660 -16.061 -2.223 1.00 94.75 274 ASN A CA 1
ATOM 2051 C C . ASN A 1 274 ? 5.190 -15.922 -2.096 1.00 94.75 274 ASN A C 1
ATOM 2053 O O . ASN A 1 274 ? 5.846 -16.778 -1.506 1.00 94.75 274 ASN A O 1
ATOM 2057 N N . LEU A 1 275 ? 5.739 -14.852 -2.671 1.00 96.00 275 LEU A N 1
ATOM 2058 C CA . LEU A 1 275 ? 7.145 -14.472 -2.585 1.00 96.00 275 LEU A CA 1
ATOM 2059 C C . LEU A 1 275 ? 7.326 -13.300 -1.616 1.00 96.00 275 LEU A C 1
ATOM 2061 O O . LEU A 1 275 ? 6.397 -12.534 -1.345 1.00 96.00 275 LEU A O 1
ATOM 2065 N N . THR A 1 276 ? 8.545 -13.160 -1.114 1.00 95.25 276 THR A N 1
ATOM 2066 C CA . THR A 1 276 ? 8.979 -12.100 -0.201 1.00 95.25 276 THR A CA 1
ATOM 2067 C C . THR A 1 276 ? 9.995 -11.177 -0.889 1.00 95.25 276 THR A C 1
ATOM 2069 O O . THR A 1 276 ? 10.510 -11.529 -1.952 1.00 95.25 276 THR A O 1
ATOM 2072 N N . PRO A 1 277 ? 10.349 -10.014 -0.303 1.00 95.81 277 PRO A N 1
ATOM 2073 C CA . PRO A 1 277 ? 11.423 -9.170 -0.836 1.00 95.81 277 PRO A CA 1
ATOM 2074 C C . PRO A 1 277 ? 12.755 -9.916 -1.036 1.00 95.81 277 PRO A C 1
ATOM 2076 O O . PRO A 1 277 ? 13.496 -9.615 -1.966 1.00 95.81 277 PRO A O 1
ATOM 2079 N N . ALA A 1 278 ? 13.041 -10.939 -0.222 1.00 94.31 278 ALA A N 1
ATOM 2080 C CA . ALA A 1 278 ? 14.253 -11.751 -0.348 1.00 94.31 278 ALA A CA 1
ATOM 2081 C C . ALA A 1 278 ? 14.295 -12.610 -1.628 1.00 94.31 278 ALA A C 1
ATOM 2083 O O . ALA A 1 278 ? 15.374 -13.003 -2.073 1.00 94.31 278 ALA A O 1
ATOM 2084 N N . ASP A 1 279 ? 13.137 -12.885 -2.233 1.00 95.25 279 ASP A N 1
ATOM 2085 C CA . ASP A 1 279 ? 13.010 -13.653 -3.476 1.00 95.25 279 ASP A CA 1
ATOM 2086 C C . ASP A 1 279 ? 13.136 -12.775 -4.734 1.00 95.25 279 ASP A C 1
ATOM 2088 O O . ASP A 1 279 ? 13.114 -13.285 -5.861 1.00 95.25 279 AS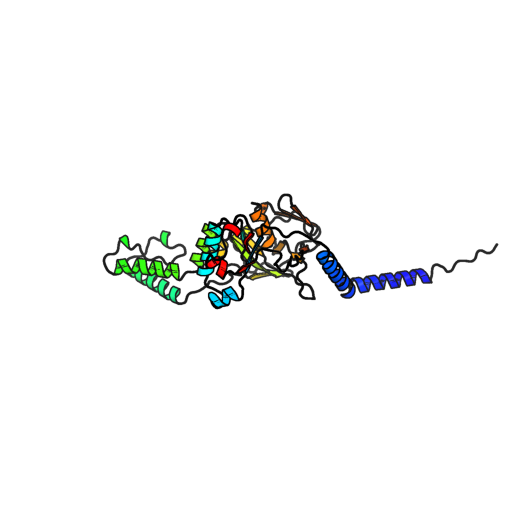P A O 1
ATOM 2092 N N . ILE A 1 280 ? 13.253 -11.455 -4.553 1.00 97.00 280 ILE A N 1
ATOM 2093 C CA . ILE A 1 280 ? 13.450 -10.482 -5.625 1.00 97.00 280 ILE A CA 1
ATOM 2094 C C . ILE A 1 280 ? 14.950 -10.291 -5.836 1.00 97.00 280 ILE A C 1
ATOM 2096 O O . ILE A 1 280 ? 15.687 -9.928 -4.918 1.00 97.00 280 ILE A O 1
ATOM 2100 N N . GLN A 1 281 ? 15.406 -10.512 -7.067 1.00 96.25 281 GLN A N 1
ATOM 2101 C CA . GLN A 1 281 ? 16.799 -10.285 -7.451 1.00 96.25 281 GLN A CA 1
ATOM 2102 C C . GLN A 1 281 ? 16.864 -9.163 -8.474 1.00 96.25 281 GLN A C 1
ATOM 2104 O O . GLN A 1 281 ? 16.206 -9.230 -9.512 1.00 96.25 281 GLN A O 1
ATOM 2109 N N . VAL A 1 282 ? 17.680 -8.154 -8.192 1.00 97.62 282 VAL A N 1
ATOM 2110 C CA . VAL A 1 282 ? 17.856 -6.995 -9.068 1.00 97.62 282 VAL A CA 1
ATOM 2111 C C . VAL A 1 282 ? 19.236 -7.059 -9.705 1.00 97.62 282 VAL A C 1
ATOM 2113 O O . VAL A 1 282 ? 20.235 -7.168 -8.998 1.00 97.62 282 VAL A O 1
ATOM 2116 N N . ILE A 1 283 ? 19.290 -6.967 -11.029 1.00 97.00 283 ILE A N 1
ATOM 2117 C CA . ILE A 1 283 ? 20.503 -6.698 -11.797 1.00 97.00 283 ILE A CA 1
ATOM 2118 C C . ILE A 1 283 ? 20.288 -5.342 -12.471 1.00 97.00 283 ILE A C 1
ATOM 2120 O O . ILE A 1 283 ? 19.524 -5.242 -13.433 1.00 97.00 283 ILE A O 1
ATOM 2124 N N . GLY A 1 284 ? 20.919 -4.302 -11.927 1.00 96.00 284 GLY A N 1
ATOM 2125 C CA . GLY A 1 284 ? 20.736 -2.922 -12.372 1.00 96.00 284 GLY A CA 1
ATOM 2126 C C . GLY A 1 284 ? 21.062 -2.749 -13.858 1.00 96.00 284 GLY A C 1
ATOM 2127 O O . GLY A 1 284 ? 22.099 -3.221 -14.335 1.00 96.00 284 GLY A O 1
ATOM 2128 N N . GLY A 1 285 ? 20.138 -2.135 -14.595 1.00 94.88 285 GLY A N 1
ATOM 2129 C CA . GLY A 1 285 ? 20.250 -1.936 -16.040 1.00 94.88 285 GLY A CA 1
ATOM 2130 C C . GLY A 1 285 ? 20.015 -3.167 -16.928 1.00 94.88 285 GLY A C 1
ATOM 2131 O O . GLY A 1 285 ? 20.101 -3.034 -18.144 1.00 94.88 285 GLY A O 1
ATOM 2132 N N . ASP A 1 286 ? 19.736 -4.355 -16.370 1.00 96.19 286 ASP A N 1
ATOM 2133 C CA . ASP A 1 286 ? 19.450 -5.577 -17.153 1.00 96.19 286 ASP A CA 1
ATOM 2134 C C . ASP A 1 286 ? 18.085 -6.173 -16.813 1.00 96.19 286 ASP A C 1
ATOM 2136 O O . ASP A 1 286 ? 17.231 -6.355 -17.687 1.00 96.19 286 ASP A O 1
ATOM 2140 N N . SER A 1 287 ? 17.867 -6.534 -15.543 1.00 96.62 287 SER A N 1
ATOM 2141 C CA . SER A 1 287 ? 16.634 -7.216 -15.167 1.00 96.62 287 SER A CA 1
ATOM 2142 C C . SER A 1 287 ? 16.281 -7.198 -13.690 1.00 96.62 287 SER A C 1
ATOM 2144 O O . SER A 1 287 ? 17.131 -7.175 -12.804 1.00 96.62 287 SER A O 1
ATOM 2146 N N . VAL A 1 288 ? 14.983 -7.338 -13.432 1.00 97.69 288 VAL A N 1
ATOM 2147 C CA . VAL A 1 288 ? 14.440 -7.700 -12.124 1.00 97.69 288 VAL A CA 1
ATOM 2148 C C . VAL A 1 288 ? 13.820 -9.086 -12.233 1.00 97.69 288 VAL A C 1
ATOM 2150 O O . VAL A 1 288 ? 12.977 -9.350 -13.094 1.00 97.69 288 VAL A O 1
ATOM 2153 N N . ARG A 1 289 ? 14.252 -10.007 -11.373 1.00 96.38 289 ARG A N 1
ATOM 2154 C CA . ARG A 1 289 ? 13.700 -11.359 -11.300 1.00 96.38 289 ARG A CA 1
ATOM 2155 C C . ARG A 1 289 ? 12.765 -11.483 -10.116 1.00 96.38 289 ARG A C 1
ATOM 2157 O O . ARG A 1 289 ? 13.150 -11.199 -8.985 1.00 96.38 289 ARG A O 1
ATOM 2164 N N . LEU A 1 290 ? 11.576 -12.000 -10.393 1.00 93.81 290 LEU A N 1
ATOM 2165 C CA . LEU A 1 290 ? 10.583 -12.365 -9.399 1.00 93.81 290 LEU A CA 1
ATOM 2166 C C . LEU A 1 290 ? 10.338 -13.876 -9.486 1.00 93.81 290 LEU A C 1
ATOM 2168 O O . LEU A 1 290 ? 9.581 -14.365 -10.331 1.00 93.81 290 LEU A O 1
ATOM 2172 N N . GLY A 1 291 ? 11.063 -14.644 -8.669 1.00 87.44 291 GLY A N 1
ATOM 2173 C CA . GLY A 1 291 ? 11.116 -16.101 -8.793 1.00 87.44 291 GLY A CA 1
ATOM 2174 C C . GLY A 1 291 ? 11.631 -16.546 -10.172 1.00 87.44 291 GLY A C 1
ATOM 2175 O O . GLY A 1 291 ? 12.807 -16.378 -10.508 1.00 87.44 291 GLY A O 1
ATOM 2176 N N . ARG A 1 292 ? 10.751 -17.145 -10.988 1.00 87.69 292 ARG A N 1
ATOM 2177 C CA . ARG A 1 292 ? 11.075 -17.587 -12.362 1.00 87.69 292 ARG A CA 1
ATOM 2178 C C . ARG A 1 292 ? 10.807 -16.527 -13.431 1.00 87.69 292 ARG A C 1
ATOM 2180 O O . ARG A 1 292 ? 11.282 -16.689 -14.552 1.00 87.69 292 ARG A O 1
ATOM 2187 N N . LEU A 1 293 ? 10.059 -15.474 -13.108 1.00 92.19 293 LEU A N 1
ATOM 2188 C CA . LEU A 1 293 ? 9.788 -14.384 -14.037 1.00 92.19 293 LEU A CA 1
ATOM 2189 C C . LEU A 1 293 ? 11.029 -13.489 -14.130 1.00 92.19 293 LEU A C 1
ATOM 2191 O O . LEU A 1 293 ? 11.502 -12.996 -13.109 1.00 92.19 293 LEU A O 1
ATOM 2195 N N . LYS A 1 294 ? 11.549 -13.282 -15.344 1.00 95.44 294 LYS A N 1
ATOM 2196 C CA . LYS A 1 294 ? 12.589 -12.285 -15.633 1.00 95.44 294 LYS A CA 1
ATOM 2197 C C . LYS A 1 294 ? 11.923 -11.095 -16.321 1.00 95.44 294 LYS A C 1
ATOM 2199 O O . LYS A 1 294 ? 11.360 -11.262 -17.400 1.00 95.44 294 LYS A O 1
ATOM 2204 N N . ILE A 1 295 ? 11.995 -9.923 -15.702 1.00 95.56 295 ILE A N 1
ATOM 2205 C CA . ILE A 1 295 ? 11.509 -8.660 -16.256 1.00 95.56 295 ILE A CA 1
ATOM 2206 C C . ILE A 1 295 ? 12.728 -7.898 -16.768 1.00 95.56 295 ILE A C 1
ATOM 2208 O O . ILE A 1 295 ? 13.637 -7.624 -15.988 1.00 95.56 295 ILE A O 1
ATOM 2212 N N . GLY A 1 296 ? 12.783 -7.621 -18.071 1.00 95.88 296 GLY A N 1
ATOM 2213 C CA . GLY A 1 296 ? 13.824 -6.766 -18.645 1.00 95.88 296 GLY A CA 1
ATOM 2214 C C . GLY A 1 296 ? 13.571 -5.305 -18.286 1.00 95.88 296 GLY A C 1
ATOM 2215 O O . GLY A 1 296 ? 12.414 -4.880 -18.256 1.00 95.88 296 GLY A O 1
ATOM 2216 N N . VAL A 1 297 ? 14.637 -4.564 -18.007 1.00 96.25 297 VAL A N 1
ATOM 2217 C CA . VAL A 1 297 ? 14.569 -3.150 -17.617 1.00 96.25 297 VAL A CA 1
ATOM 2218 C C . VAL A 1 297 ? 15.539 -2.306 -18.434 1.00 96.25 297 VAL A C 1
ATOM 2220 O O . VAL A 1 297 ? 16.446 -2.834 -19.073 1.00 96.25 297 VAL A O 1
ATOM 2223 N N . ASP A 1 298 ? 15.327 -0.996 -18.421 1.00 94.62 298 ASP A N 1
ATOM 2224 C CA . ASP A 1 298 ? 16.265 -0.015 -18.964 1.00 94.62 298 ASP A CA 1
ATOM 2225 C C . ASP A 1 298 ? 17.430 0.271 -17.978 1.00 94.62 298 ASP A C 1
ATOM 2227 O O . ASP A 1 298 ? 17.433 -0.276 -16.868 1.00 94.62 298 ASP A O 1
ATOM 2231 N N . PRO A 1 299 ? 18.421 1.117 -18.339 1.00 95.06 299 PRO A N 1
ATOM 2232 C CA . PRO A 1 299 ? 19.546 1.477 -17.463 1.00 95.06 299 PRO A CA 1
ATOM 2233 C C . PRO A 1 299 ? 19.136 2.009 -16.081 1.00 95.06 299 PRO A C 1
ATOM 2235 O O . PRO A 1 299 ? 19.792 1.713 -15.087 1.00 95.06 299 PRO A O 1
ATOM 2238 N N . ASP A 1 300 ? 18.005 2.705 -15.998 1.00 94.00 300 ASP A N 1
ATOM 2239 C CA . ASP A 1 300 ? 17.449 3.268 -14.763 1.00 94.00 300 ASP A CA 1
ATOM 2240 C C . ASP A 1 300 ? 16.671 2.225 -13.932 1.00 94.00 300 ASP A C 1
ATOM 2242 O O . ASP A 1 300 ? 16.073 2.539 -12.901 1.00 94.00 300 ASP A O 1
ATOM 2246 N N . THR A 1 301 ? 16.690 0.955 -14.356 1.00 96.50 301 THR A N 1
ATOM 2247 C CA . THR A 1 301 ? 15.942 -0.164 -13.763 1.00 96.50 301 THR A CA 1
ATOM 2248 C C . THR A 1 301 ? 14.421 0.041 -13.835 1.00 96.50 301 THR A C 1
ATOM 2250 O O . THR A 1 301 ? 13.653 -0.376 -12.959 1.00 96.50 301 THR A O 1
ATOM 2253 N N . ARG A 1 302 ? 13.958 0.670 -14.920 1.00 96.38 302 ARG A N 1
ATOM 2254 C CA . ARG A 1 302 ? 12.540 0.848 -15.225 1.00 96.38 302 ARG A CA 1
ATOM 2255 C C . ARG A 1 302 ? 12.038 -0.210 -16.193 1.00 96.38 302 ARG A C 1
ATOM 2257 O O . ARG A 1 302 ? 12.714 -0.598 -17.142 1.00 96.38 302 ARG A O 1
ATOM 2264 N N . MET A 1 303 ? 10.809 -0.651 -15.969 1.00 94.75 303 MET A N 1
ATOM 2265 C CA . MET A 1 303 ? 10.058 -1.487 -16.893 1.00 94.75 303 MET A CA 1
ATOM 2266 C C . MET A 1 303 ? 9.157 -0.604 -17.755 1.00 94.75 303 MET A C 1
ATOM 2268 O O . MET A 1 303 ? 8.453 0.261 -17.238 1.00 94.75 303 MET A O 1
ATOM 2272 N N . TYR A 1 304 ? 9.120 -0.868 -19.058 1.00 90.19 304 TYR A N 1
ATOM 2273 C CA . TYR A 1 304 ? 8.115 -0.288 -19.945 1.00 90.19 304 TYR A CA 1
ATOM 2274 C C . TYR A 1 304 ? 6.715 -0.802 -19.590 1.00 90.19 304 TYR A C 1
ATOM 2276 O O . TYR A 1 304 ? 6.472 -2.014 -19.558 1.00 90.19 304 TYR A O 1
ATOM 2284 N N . THR A 1 305 ? 5.795 0.117 -19.306 1.00 86.75 305 THR A N 1
ATOM 2285 C CA . THR A 1 305 ? 4.419 -0.213 -18.934 1.00 86.75 305 THR A CA 1
ATOM 2286 C C . THR A 1 305 ? 3.607 -0.558 -20.172 1.00 86.75 305 THR A C 1
ATOM 2288 O O . THR A 1 305 ? 3.755 0.025 -21.247 1.00 86.75 305 THR A O 1
ATOM 2291 N N . PHE A 1 306 ? 2.725 -1.540 -20.024 1.00 82.62 306 PHE A N 1
ATOM 2292 C CA . PHE A 1 306 ? 1.803 -1.927 -21.079 1.00 82.62 306 PHE A CA 1
ATOM 2293 C C . PHE A 1 306 ? 0.441 -1.272 -20.843 1.00 82.62 306 PHE A C 1
ATOM 2295 O O . PHE A 1 306 ? -0.106 -1.377 -19.745 1.00 82.62 306 PHE A O 1
ATOM 2302 N N . PHE A 1 307 ? -0.124 -0.643 -21.874 1.00 80.75 307 PHE A N 1
ATOM 2303 C CA . PHE A 1 307 ? -1.453 -0.044 -21.804 1.00 80.75 307 PHE A CA 1
ATOM 2304 C C . PHE A 1 307 ? -2.506 -1.037 -22.280 1.00 80.75 307 PHE A C 1
ATOM 2306 O O . PHE A 1 307 ? -2.468 -1.507 -23.415 1.00 80.75 307 PHE A O 1
ATOM 2313 N N . TYR A 1 308 ? -3.465 -1.339 -21.411 1.00 83.88 308 TYR A N 1
ATOM 2314 C CA . TYR A 1 308 ? -4.628 -2.130 -21.784 1.00 83.88 308 TYR A CA 1
ATOM 2315 C C . TYR A 1 308 ? -5.754 -1.188 -22.213 1.00 83.88 308 TYR A C 1
ATOM 2317 O O . TYR A 1 308 ? -6.165 -0.327 -21.439 1.00 83.88 308 TYR A O 1
ATOM 2325 N N . GLY A 1 309 ? -6.234 -1.342 -23.445 1.00 81.38 309 GLY A N 1
ATOM 2326 C CA . GLY A 1 309 ? -7.413 -0.625 -23.929 1.00 81.38 309 GLY A CA 1
ATOM 2327 C C . GLY A 1 309 ? -8.718 -1.275 -23.468 1.00 81.38 309 GLY A C 1
ATOM 2328 O O . GLY A 1 309 ? -8.751 -2.466 -23.140 1.00 81.38 309 GLY A O 1
ATOM 2329 N N . ASP A 1 310 ? -9.800 -0.499 -23.489 1.00 84.88 310 ASP A N 1
ATOM 2330 C CA . ASP A 1 310 ? -11.151 -1.006 -23.247 1.00 84.88 310 ASP A CA 1
ATOM 2331 C C . ASP A 1 310 ? -11.529 -2.082 -24.272 1.00 84.88 310 ASP A C 1
ATOM 2333 O O . ASP A 1 310 ? -11.196 -2.003 -25.459 1.00 84.88 310 ASP A O 1
ATOM 2337 N N . ARG A 1 311 ? -12.290 -3.083 -23.826 1.00 80.69 311 ARG A N 1
ATOM 2338 C CA . ARG A 1 311 ? -12.785 -4.173 -24.675 1.00 80.69 311 ARG A CA 1
ATOM 2339 C C . ARG A 1 311 ? -14.300 -4.229 -24.600 1.00 80.69 311 ARG A C 1
ATOM 2341 O O . ARG A 1 311 ? -14.866 -4.394 -23.526 1.00 80.69 311 ARG A O 1
ATOM 2348 N N . ASN A 1 312 ? -14.967 -4.105 -25.748 1.00 83.88 312 ASN A N 1
ATOM 2349 C CA . ASN A 1 312 ? -16.434 -4.058 -25.840 1.00 83.88 312 ASN A CA 1
ATOM 2350 C C . ASN A 1 312 ? -17.069 -2.970 -24.946 1.00 83.88 312 ASN A C 1
ATOM 2352 O O . ASN A 1 312 ? -18.149 -3.171 -24.396 1.00 83.88 312 ASN A O 1
ATOM 2356 N N . GLY A 1 313 ? -16.385 -1.831 -24.779 1.00 83.12 313 GLY A N 1
ATOM 2357 C CA . GLY A 1 313 ? -16.836 -0.728 -23.921 1.00 83.12 313 GLY A CA 1
ATOM 2358 C C . GLY A 1 313 ? -16.692 -0.986 -22.417 1.00 83.12 313 GLY A C 1
ATOM 2359 O O . GLY A 1 313 ? -17.241 -0.225 -21.626 1.00 83.12 313 GLY A O 1
ATOM 2360 N N . LEU A 1 314 ? -15.989 -2.052 -22.021 1.00 85.06 314 LEU A N 1
ATOM 2361 C CA . LEU A 1 314 ? -15.666 -2.348 -20.630 1.00 85.06 314 LEU A CA 1
ATOM 2362 C C . LEU A 1 314 ? -14.182 -2.074 -20.347 1.00 85.06 314 LEU A C 1
ATOM 2364 O O . LEU A 1 314 ? -13.348 -2.365 -21.215 1.00 85.06 314 LEU A O 1
ATOM 2368 N N . PRO A 1 315 ? -13.848 -1.592 -19.134 1.00 89.38 315 PRO A N 1
ATOM 2369 C CA . PRO A 1 315 ? -12.467 -1.436 -18.703 1.00 89.38 315 PRO A CA 1
ATOM 2370 C C . PRO A 1 315 ? -11.675 -2.749 -18.808 1.00 89.38 315 PRO A C 1
ATOM 2372 O O . PRO A 1 315 ? -12.245 -3.834 -18.650 1.00 89.38 315 PRO A O 1
ATOM 2375 N N . PRO A 1 316 ? -10.351 -2.679 -19.019 1.00 89.12 316 PRO A N 1
ATOM 2376 C CA . PRO A 1 316 ? -9.508 -3.866 -19.159 1.00 89.12 316 PRO A CA 1
ATOM 2377 C C . PRO A 1 316 ? -9.414 -4.707 -17.880 1.00 89.12 316 PRO A C 1
ATOM 2379 O O . PRO A 1 316 ? -9.162 -5.908 -17.943 1.00 89.12 316 PRO A O 1
ATOM 2382 N N . PHE A 1 317 ? -9.624 -4.091 -16.720 1.00 92.50 317 PHE A N 1
ATOM 2383 C CA . PHE A 1 317 ? -9.652 -4.763 -15.427 1.00 92.50 317 PHE A CA 1
ATOM 2384 C C . PHE A 1 317 ? -11.047 -4.678 -14.825 1.00 92.50 317 PHE A C 1
ATOM 2386 O O . PHE A 1 317 ? -11.826 -3.782 -15.146 1.00 92.50 317 PHE A O 1
ATOM 2393 N N . GLN A 1 318 ? -11.357 -5.590 -13.907 1.00 93.94 318 GLN A N 1
ATOM 2394 C CA . GLN A 1 318 ? -12.548 -5.445 -13.081 1.00 93.94 318 GLN A CA 1
ATOM 2395 C C . GLN A 1 318 ? -12.411 -4.171 -12.240 1.00 93.94 318 GLN A C 1
ATOM 2397 O O . GLN A 1 318 ? -11.486 -4.074 -11.437 1.00 93.94 318 GLN A O 1
ATOM 2402 N N . VAL A 1 319 ? -13.343 -3.233 -12.406 1.00 95.81 319 VAL A N 1
ATOM 2403 C CA . VAL A 1 319 ? -13.430 -2.013 -11.599 1.00 95.81 319 VAL A CA 1
ATOM 2404 C C . VAL A 1 319 ? -14.794 -1.980 -10.924 1.00 95.81 319 VAL A C 1
ATOM 2406 O O . VAL A 1 319 ? -15.818 -2.007 -11.605 1.00 95.81 319 VAL A O 1
ATOM 2409 N N . ASP A 1 320 ? -14.814 -1.927 -9.596 1.00 97.25 320 ASP A N 1
ATOM 2410 C CA . ASP A 1 320 ? -16.035 -1.747 -8.811 1.00 97.25 320 ASP A CA 1
ATOM 2411 C C . ASP A 1 320 ? -15.957 -0.438 -8.006 1.00 97.25 320 ASP A C 1
ATOM 2413 O O . ASP A 1 320 ? -14.886 -0.026 -7.563 1.00 97.25 320 ASP A O 1
ATOM 2417 N N . SER A 1 321 ? -17.101 0.216 -7.796 1.00 98.00 321 SER A N 1
ATOM 2418 C CA . SER A 1 321 ? -17.206 1.401 -6.935 1.00 98.00 321 SER A CA 1
ATOM 2419 C C . SER A 1 321 ? -16.945 1.026 -5.475 1.00 98.00 321 SER A C 1
ATOM 2421 O O . SER A 1 321 ? -17.535 0.062 -4.980 1.00 98.00 321 SER A O 1
ATOM 2423 N N . PHE A 1 322 ? -16.132 1.800 -4.749 1.00 98.25 322 PHE A N 1
ATOM 2424 C CA . PHE A 1 322 ? -15.882 1.575 -3.319 1.00 98.25 322 PHE A CA 1
ATOM 2425 C C . PHE A 1 322 ? -17.182 1.456 -2.516 1.00 98.25 322 PHE A C 1
ATOM 2427 O O . PHE A 1 322 ? -17.314 0.573 -1.667 1.00 98.25 322 PHE A O 1
ATOM 2434 N N . PHE A 1 323 ? -18.173 2.300 -2.806 1.00 98.00 323 PHE A N 1
ATOM 2435 C CA . PHE A 1 323 ? -19.475 2.242 -2.149 1.00 98.00 323 PHE A CA 1
ATOM 2436 C C . PHE A 1 323 ? -20.237 0.945 -2.436 1.00 98.00 323 PHE A C 1
ATOM 2438 O O . PHE A 1 323 ? -20.846 0.384 -1.524 1.00 98.00 323 PHE A O 1
ATOM 2445 N N . ASP A 1 324 ? -20.176 0.427 -3.663 1.00 98.19 324 ASP A N 1
ATOM 2446 C CA . ASP A 1 324 ? -20.859 -0.820 -4.027 1.00 98.19 324 ASP A CA 1
ATOM 2447 C C . ASP A 1 324 ? -20.225 -2.036 -3.352 1.00 98.19 324 ASP A C 1
ATOM 2449 O O . ASP A 1 324 ? -20.943 -2.922 -2.882 1.00 98.19 324 ASP A O 1
ATOM 2453 N N . VAL A 1 325 ? -18.895 -2.061 -3.231 1.00 97.81 325 VAL A N 1
ATOM 2454 C CA . VAL A 1 325 ? -18.203 -3.103 -2.460 1.00 97.81 325 VAL A CA 1
ATOM 2455 C C . VAL A 1 325 ? -18.543 -2.974 -0.982 1.00 97.81 325 VAL A C 1
ATOM 2457 O O . VAL A 1 325 ? -18.929 -3.949 -0.342 1.00 97.81 325 VAL A O 1
ATOM 2460 N N . ARG A 1 326 ? -18.481 -1.755 -0.435 1.00 96.19 326 ARG A N 1
ATOM 2461 C CA . ARG A 1 326 ? -18.762 -1.501 0.979 1.00 96.19 326 ARG A CA 1
ATOM 2462 C C . ARG A 1 326 ? -20.196 -1.874 1.354 1.00 96.19 326 ARG A C 1
ATOM 2464 O O . ARG A 1 326 ? -20.414 -2.422 2.425 1.00 96.19 326 ARG A O 1
ATOM 2471 N N . THR A 1 327 ? -21.180 -1.622 0.501 1.00 96.81 327 THR A N 1
ATOM 2472 C CA . THR A 1 327 ? -22.588 -1.954 0.788 1.00 96.81 327 THR A CA 1
ATOM 2473 C C . THR A 1 327 ? -22.952 -3.408 0.481 1.00 96.81 327 THR A C 1
ATOM 2475 O O . THR A 1 327 ? -24.065 -3.831 0.785 1.00 96.81 327 THR A O 1
ATOM 2478 N N . GLY A 1 328 ? -22.027 -4.192 -0.085 1.00 95.56 328 GLY A N 1
ATOM 2479 C CA . GLY A 1 328 ? -22.269 -5.578 -0.489 1.00 95.56 328 GLY A CA 1
ATOM 2480 C C . GLY A 1 328 ? -23.087 -5.720 -1.775 1.00 95.56 328 GLY A C 1
ATOM 2481 O O . GLY A 1 328 ? -23.562 -6.812 -2.076 1.00 95.56 328 GLY A O 1
ATOM 2482 N N . LYS A 1 329 ? -23.257 -4.638 -2.546 1.00 96.88 329 LYS A N 1
ATOM 2483 C CA . LYS A 1 329 ? -23.882 -4.686 -3.874 1.00 96.88 329 LYS A CA 1
ATOM 2484 C C . LYS A 1 329 ? -22.982 -5.405 -4.881 1.00 96.88 329 LYS A C 1
ATOM 2486 O O . LYS A 1 329 ? -23.487 -6.144 -5.726 1.00 96.88 329 LYS A O 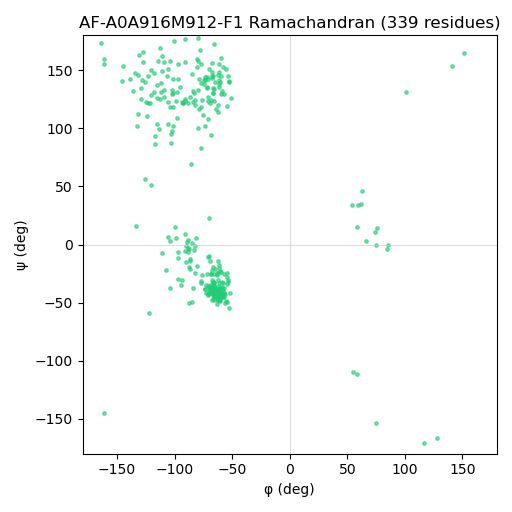1
ATOM 2491 N N . SER A 1 330 ? -21.664 -5.228 -4.774 1.00 95.12 330 SER A N 1
ATOM 2492 C CA . SER A 1 330 ? -20.695 -6.060 -5.494 1.00 95.12 330 SER A CA 1
ATOM 2493 C C . SER A 1 330 ? -20.418 -7.348 -4.705 1.00 95.12 330 SER A C 1
ATOM 2495 O O . SER A 1 330 ? -19.986 -7.259 -3.556 1.00 95.12 330 SER A O 1
ATOM 2497 N N . PRO A 1 331 ? -20.629 -8.543 -5.297 1.00 94.88 331 PRO A N 1
ATOM 2498 C CA . PRO A 1 331 ? -20.349 -9.813 -4.628 1.00 94.88 331 PRO A CA 1
ATOM 2499 C C . PRO A 1 331 ? -18.877 -9.939 -4.230 1.00 94.88 331 PRO A C 1
ATOM 2501 O O . PRO A 1 331 ? -17.988 -9.766 -5.069 1.00 94.88 331 PRO A O 1
ATOM 2504 N N . TYR A 1 332 ? -18.617 -10.279 -2.969 1.00 94.38 332 TYR A N 1
ATOM 2505 C CA . TYR A 1 332 ? -17.259 -10.343 -2.429 1.00 94.38 332 TYR A CA 1
ATOM 2506 C C . TYR A 1 332 ? -16.425 -11.483 -3.032 1.00 94.38 332 TYR A C 1
ATOM 2508 O O . TYR A 1 332 ? -15.202 -11.381 -3.112 1.00 94.38 332 TYR A O 1
ATOM 2516 N N . GLU A 1 333 ? -17.061 -12.549 -3.527 1.00 95.06 333 GLU A N 1
ATOM 2517 C CA . GLU A 1 333 ? -16.401 -13.683 -4.185 1.00 95.06 333 GLU A CA 1
ATOM 2518 C C . GLU A 1 333 ? -15.562 -13.250 -5.391 1.00 95.06 333 GLU A C 1
ATOM 2520 O O . GLU A 1 333 ? -14.583 -13.918 -5.722 1.00 95.06 333 GLU A O 1
ATOM 2525 N N . LYS A 1 334 ? -15.902 -12.111 -6.012 1.00 95.69 334 LYS A N 1
ATOM 2526 C CA . LYS A 1 334 ? -15.129 -11.522 -7.108 1.00 95.69 334 LYS A CA 1
ATOM 2527 C C . LYS A 1 334 ? -13.692 -11.176 -6.714 1.00 95.69 334 LYS A C 1
ATOM 2529 O O . LYS A 1 334 ? -12.856 -11.075 -7.604 1.00 95.69 334 LYS A O 1
ATOM 2534 N N . TYR A 1 335 ? -13.403 -10.966 -5.430 1.00 97.88 335 TYR A N 1
ATOM 2535 C CA . TYR A 1 335 ? -12.080 -10.555 -4.946 1.00 97.88 335 TYR A CA 1
ATOM 2536 C C . TYR A 1 335 ? -11.229 -11.720 -4.438 1.00 97.88 335 TYR A C 1
ATOM 2538 O O . TYR A 1 335 ? -10.053 -11.525 -4.133 1.00 97.88 335 TYR A O 1
ATOM 2546 N N . ARG A 1 336 ? -11.789 -12.932 -4.359 1.00 97.81 336 ARG A N 1
ATOM 2547 C CA . ARG A 1 336 ? -11.061 -14.112 -3.885 1.00 97.81 336 ARG A CA 1
ATOM 2548 C C . ARG A 1 336 ? -9.833 -14.376 -4.754 1.00 97.81 336 ARG A C 1
ATOM 2550 O O . ARG A 1 336 ? -9.928 -14.387 -5.977 1.00 97.81 336 ARG A O 1
ATOM 2557 N N . ASP A 1 337 ? -8.695 -14.607 -4.105 1.00 97.56 337 ASP A N 1
ATOM 2558 C CA . ASP A 1 337 ? -7.405 -14.900 -4.737 1.00 97.56 337 ASP A CA 1
ATOM 2559 C C . ASP A 1 337 ? -6.890 -13.805 -5.702 1.00 97.56 337 ASP A C 1
ATOM 2561 O O . ASP A 1 337 ? -5.932 -14.033 -6.448 1.00 97.56 337 ASP A O 1
ATOM 2565 N N . LYS A 1 338 ? -7.465 -12.592 -5.655 1.00 98.25 338 LYS A N 1
ATOM 2566 C CA . LYS A 1 338 ? -7.048 -11.446 -6.476 1.00 98.25 338 LYS A CA 1
ATOM 2567 C C . LYS A 1 338 ? -6.098 -10.497 -5.751 1.00 98.25 338 LYS A C 1
ATOM 2569 O O . LYS A 1 338 ? -6.101 -10.398 -4.524 1.00 98.25 338 LYS A O 1
ATOM 2574 N N . ILE A 1 339 ? -5.308 -9.774 -6.534 1.00 98.50 339 ILE A N 1
ATOM 2575 C CA . ILE A 1 339 ? -4.687 -8.514 -6.135 1.00 98.50 339 ILE A CA 1
ATOM 2576 C C . ILE A 1 339 ? -5.772 -7.444 -6.249 1.00 98.50 339 ILE A C 1
ATOM 2578 O O . ILE A 1 339 ? -6.292 -7.213 -7.341 1.00 98.50 339 ILE A O 1
ATOM 2582 N N . VAL A 1 340 ? -6.130 -6.836 -5.125 1.00 98.38 340 VAL A N 1
ATOM 2583 C CA . VAL A 1 340 ? -7.130 -5.769 -5.056 1.00 98.38 340 VAL A CA 1
ATOM 2584 C C . VAL A 1 340 ? -6.409 -4.445 -4.843 1.00 98.38 340 VAL A C 1
ATOM 2586 O O . VAL A 1 340 ? -5.640 -4.335 -3.886 1.00 98.38 340 VAL A O 1
ATOM 2589 N N . LEU A 1 341 ? -6.632 -3.494 -5.750 1.00 97.06 341 LEU A N 1
ATOM 2590 C CA . LEU A 1 341 ? -6.091 -2.132 -5.716 1.00 97.06 341 LEU A CA 1
ATOM 2591 C C . LEU A 1 341 ? -7.138 -1.153 -5.181 1.00 97.06 341 LEU A C 1
ATOM 2593 O O . LEU A 1 341 ? -8.278 -1.214 -5.702 1.00 97.06 341 LEU A O 1
#

Radius of gyration: 27.74 Å; Cα contacts (8 Å, |Δi|>4): 578; chains: 1; bounding box: 72×34×113 Å

pLDDT: mean 88.41, std 12.88, range [40.84, 98.69]

Secondary structure (DSSP, 8-state):
-------TTTTHHHHHHHHHHHHHHHHTSHHHHHHHHHHHHHHHHH--PPPPTTEEEEE--HHHHHHH-SSSPPHHHHHHHHHHHHHTT-SEEE------S----HHHHHHHHHHHHHHHHH-PPPGGG-SSS-PPPPGGG--THHHHHHHHHHHHHHHH-HHHHHHHHHHHHS-EEEEEEEEES---SS-SSPPPHHHHTT-BEEEEESSPPPEEEEEEE---HHHHHH-SEEEE------TTS---EEESEEEETTEEEEBHHHHHHHHHTT--GGGEEEEETTEEEETTEEEE--TTSEEEPPPPPPBTTB-SSEEEEHHHHHTT-S-GGGGTT-EE-

Mean predicted aligned error: 8.98 Å

Sequence (341 aa):
MKMGKTNFLKADWFIGLVVSLSVLVAGNGDLLQSLERKAYDLGVGMTDRMPSDKVAVIAIDKQSIDNIGRWPWSREIQAEMVEKLAAAKARVIATTIFVSEPQRDPGLAYINRLIDIFNKAVGEPPAEAAEGAAAPAPAAAIDGVLGQIGPVLLEAEQKLNTDRRLAAAYAAAGNVTLPMLFHLGEPRGRPDKELPDYVKKNAVKLAGGEWPPLPTSDVEISVIDILGENAAAIGHLNNTPDVDGGIRTEALVLNHFDKTFPSLSLLAAAKSLNLTPADIQVIGGDSVRLGRLKIGVDPDTRMYTFFYGDRNGLPPFQVDSFFDVRTGKSPYEKYRDKIVL